Protein AF-A0A349DPB9-F1 (afdb_monomer)

Sequence (251 aa):
MGLLQPPVNEVYDLLSLHDAQELNKLKAKYKGKGKGEYQDYEHIFSAGIIAGEGEDDELLVRANLSLLGLKYILLRSKRLLPKLQKRIKGFNNIQLISQIIIAISGATLLTTFRKPFEPLTKIVVGALALTGSLLSIYVQKRLGNVALGEKSLAKLLNDLIDQQAKAEMYFDEMGILSKKIQLESATNDISQKAKDGFLTLLNRQVSSIIDSLEDNLENDKIDDPSKEKISEIIKSSNQVSREFKKLINTI

pLDDT: mean 74.71, std 12.2, range [30.12, 91.25]

Mean predicted aligned error: 14.95 Å

Foldseek 3Di:
DDDPDDFLQVLLVVCVVPPVPVVVVLQVVFQQVDDDPDSGLVVSSDGDDDDDPDDLVNVLSSLVSLLVSLVVLLVVLVVVLVVLVVVLVVLVVLLVVLVVQLVVLVVVLVVCVVDPDDPVSNVVSVVSNVVSVVSNVVSCVQQVVPPDDPDHSVNVSVVSVVVSVVSVVVSVVSVVVSVVSVVVVVVVVVVVVVVVVVLVVVVVVLVVVVVVLVVVLVVPPDDPVRNVVSVVVNVVSVVVNVVVVVVVVVD

Structure (mmCIF, N/CA/C/O backbone):
data_AF-A0A349DPB9-F1
#
_entry.id   AF-A0A349DPB9-F1
#
loop_
_atom_site.group_PDB
_atom_site.id
_atom_site.type_symbol
_atom_site.label_atom_id
_atom_site.label_alt_id
_atom_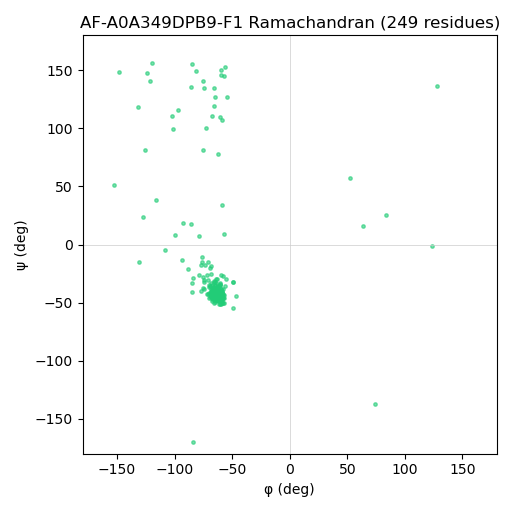site.label_comp_id
_atom_site.label_asym_id
_atom_site.label_entity_id
_atom_site.label_seq_id
_atom_site.pdbx_PDB_ins_code
_atom_site.Cartn_x
_atom_site.Cartn_y
_atom_site.Cartn_z
_atom_site.occupancy
_atom_site.B_iso_or_equiv
_atom_site.auth_seq_id
_atom_site.auth_comp_id
_atom_site.auth_asym_id
_atom_site.auth_atom_id
_atom_site.pdbx_PDB_model_num
ATOM 1 N N . MET A 1 1 ? 7.908 -22.837 -14.685 1.00 31.33 1 MET A N 1
ATOM 2 C CA . MET A 1 1 ? 7.429 -22.268 -13.407 1.00 31.33 1 MET A CA 1
ATOM 3 C C . MET A 1 1 ? 6.638 -21.023 -13.747 1.00 31.33 1 MET A C 1
ATOM 5 O O . MET A 1 1 ? 7.226 -20.093 -14.277 1.00 31.33 1 MET A O 1
ATOM 9 N N . GLY A 1 2 ? 5.317 -21.048 -13.566 1.00 30.12 2 GLY A N 1
ATOM 10 C CA . GLY A 1 2 ? 4.480 -19.883 -13.847 1.00 30.12 2 GLY A CA 1
ATOM 11 C C . GLY A 1 2 ? 4.795 -18.787 -12.840 1.00 30.12 2 GLY A C 1
ATOM 12 O O . GLY A 1 2 ? 4.513 -18.950 -11.656 1.00 30.12 2 GLY A O 1
ATOM 13 N N . LEU A 1 3 ? 5.425 -17.707 -13.300 1.00 31.94 3 LEU A N 1
ATOM 14 C CA . LEU A 1 3 ? 5.516 -16.474 -12.530 1.00 31.94 3 LEU A CA 1
ATOM 15 C C . LEU A 1 3 ? 4.075 -16.005 -12.307 1.00 31.94 3 LEU A C 1
ATOM 17 O O . LEU A 1 3 ? 3.394 -15.648 -13.263 1.00 31.94 3 LEU A O 1
ATOM 21 N N . LEU A 1 4 ? 3.584 -16.087 -11.068 1.00 34.84 4 LEU A N 1
ATOM 22 C CA . LEU A 1 4 ? 2.322 -15.464 -10.676 1.00 34.84 4 LEU A CA 1
ATOM 23 C C . LEU A 1 4 ? 2.455 -13.959 -10.944 1.00 34.84 4 LEU A C 1
ATOM 25 O O . LEU A 1 4 ? 3.211 -13.272 -10.261 1.00 34.84 4 LEU A O 1
ATOM 29 N N . GLN A 1 5 ? 1.780 -13.476 -11.986 1.00 50.78 5 GLN A N 1
ATOM 30 C CA . GLN A 1 5 ? 1.889 -12.093 -12.443 1.00 50.78 5 GLN A CA 1
ATOM 31 C C . GLN A 1 5 ? 0.923 -11.188 -11.658 1.00 50.78 5 GLN A C 1
ATOM 33 O O . GLN A 1 5 ? -0.238 -11.564 -11.472 1.00 50.78 5 GLN A O 1
ATOM 38 N N . PRO A 1 6 ? 1.363 -10.004 -11.196 1.00 45.12 6 PRO A N 1
ATOM 39 C CA . PRO A 1 6 ? 0.521 -9.111 -10.413 1.00 45.12 6 PRO A CA 1
ATOM 40 C C . PRO A 1 6 ? -0.528 -8.405 -11.299 1.00 45.12 6 PRO A C 1
ATOM 42 O O . PRO A 1 6 ? -0.195 -7.892 -12.371 1.00 45.12 6 PRO A O 1
ATOM 45 N N . PRO A 1 7 ? -1.797 -8.340 -10.870 1.00 53.91 7 PRO A N 1
ATOM 46 C CA . PRO A 1 7 ? -2.890 -7.738 -11.633 1.00 53.91 7 PRO A CA 1
ATOM 47 C C . PRO A 1 7 ? -2.788 -6.202 -11.665 1.00 53.91 7 PRO A C 1
ATOM 49 O O . PRO A 1 7 ? -3.199 -5.500 -10.743 1.00 53.91 7 PRO A O 1
ATOM 52 N N . VAL A 1 8 ? -2.285 -5.655 -12.776 1.00 63.69 8 VAL A N 1
ATOM 53 C CA . VAL A 1 8 ? -2.217 -4.198 -13.042 1.00 63.69 8 VAL A CA 1
ATOM 54 C C . VAL A 1 8 ? -3.606 -3.534 -12.990 1.00 63.69 8 VAL A C 1
ATOM 56 O O . VAL A 1 8 ? -3.732 -2.363 -12.628 1.00 63.69 8 VAL A O 1
ATOM 59 N N . ASN A 1 9 ? -4.658 -4.305 -13.271 1.00 67.31 9 ASN A N 1
ATOM 60 C CA . ASN A 1 9 ? -6.057 -3.871 -13.245 1.00 67.31 9 ASN A CA 1
ATOM 61 C C . ASN A 1 9 ? -6.474 -3.349 -11.863 1.00 67.31 9 ASN A C 1
ATOM 63 O O . ASN A 1 9 ? -7.125 -2.317 -11.757 1.00 67.31 9 ASN A O 1
ATOM 67 N N . GLU A 1 10 ? -6.045 -4.021 -10.796 1.00 67.12 10 GLU A N 1
ATOM 68 C CA . GLU A 1 10 ? -6.420 -3.658 -9.427 1.00 67.12 10 GLU A CA 1
ATOM 69 C C . GLU A 1 10 ? -5.781 -2.331 -9.014 1.00 67.12 10 GLU A C 1
ATOM 71 O O . GLU A 1 10 ? -6.398 -1.515 -8.328 1.00 67.12 10 GLU A O 1
ATOM 76 N N . VAL A 1 11 ? -4.555 -2.085 -9.484 1.00 75.38 11 VAL A N 1
ATOM 77 C CA . VAL A 1 11 ? -3.850 -0.819 -9.277 1.00 75.38 11 VAL A CA 1
ATOM 78 C C . VAL A 1 11 ? -4.532 0.307 -10.048 1.00 75.38 11 VAL A C 1
ATOM 80 O O . VAL A 1 11 ? -4.741 1.388 -9.494 1.00 75.38 11 VAL A O 1
ATOM 83 N N . TYR A 1 12 ? -4.908 0.058 -11.303 1.00 77.75 12 TYR A N 1
ATOM 84 C CA . TYR A 1 12 ? -5.650 1.016 -12.114 1.00 77.75 12 TYR A CA 1
ATOM 85 C C . TYR A 1 12 ? -6.989 1.385 -11.469 1.00 77.75 12 TYR A C 1
ATOM 87 O O . TYR A 1 12 ? -7.263 2.570 -11.277 1.00 77.75 12 TYR A O 1
ATOM 95 N N . ASP A 1 13 ? -7.791 0.393 -11.082 1.00 78.31 13 ASP A N 1
ATOM 96 C CA . ASP A 1 13 ? -9.105 0.607 -10.477 1.00 78.31 13 ASP A CA 1
ATOM 97 C C . ASP A 1 13 ? -8.977 1.393 -9.170 1.00 78.31 13 ASP A C 1
ATOM 99 O O . ASP A 1 13 ? -9.665 2.398 -8.969 1.00 78.31 13 ASP A O 1
ATOM 103 N N . LEU A 1 14 ? -8.023 1.014 -8.318 1.00 80.81 14 LEU A N 1
ATOM 104 C CA . LEU A 1 14 ? -7.731 1.704 -7.066 1.00 80.81 14 LEU A CA 1
ATOM 105 C C . LEU A 1 14 ? -7.335 3.171 -7.287 1.00 80.81 14 LEU A C 1
ATOM 107 O O . LEU A 1 14 ? -7.833 4.056 -6.586 1.00 80.81 14 LEU A O 1
ATOM 111 N N . LEU A 1 15 ? -6.480 3.450 -8.271 1.00 82.31 15 LEU A N 1
ATOM 112 C CA . LEU A 1 15 ? -6.086 4.815 -8.619 1.00 82.31 15 LEU A CA 1
ATOM 113 C C . LEU A 1 15 ? -7.230 5.591 -9.277 1.00 82.31 15 LEU A C 1
ATOM 115 O O . LEU A 1 15 ? -7.401 6.770 -8.993 1.00 82.31 15 LEU A O 1
ATOM 119 N N . SER A 1 16 ? -8.060 4.956 -10.099 1.00 83.69 16 SER A N 1
ATOM 120 C CA . SER A 1 16 ? -9.207 5.613 -10.733 1.00 83.69 16 SER A CA 1
ATOM 121 C C . SER A 1 16 ? -10.231 6.098 -9.700 1.00 83.69 16 SER A C 1
ATOM 123 O O . SER A 1 16 ? -10.763 7.202 -9.817 1.00 83.69 16 SER A O 1
ATOM 125 N N . LEU A 1 17 ? -10.441 5.317 -8.637 1.00 84.25 17 LEU A N 1
ATOM 126 C CA . LEU A 1 17 ? -11.390 5.622 -7.568 1.00 84.25 17 LEU A CA 1
ATOM 127 C C . LEU A 1 17 ? -10.85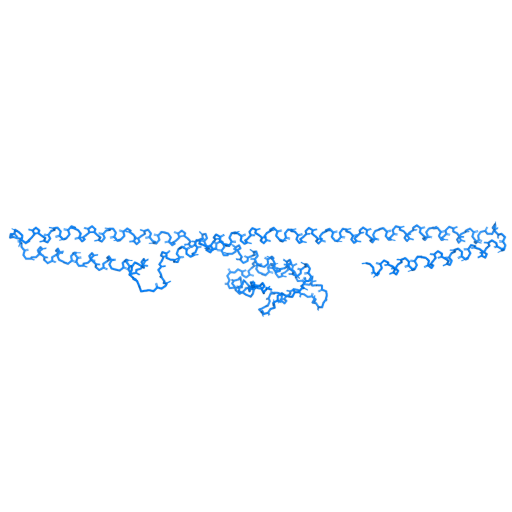9 6.646 -6.566 1.00 84.25 17 LEU A C 1
ATOM 129 O O . LEU A 1 17 ? -11.644 7.315 -5.887 1.00 84.25 17 LEU A O 1
ATOM 133 N N . HIS A 1 18 ? -9.539 6.742 -6.408 1.00 82.12 18 HIS A N 1
ATOM 134 C CA . HIS A 1 18 ? -8.959 7.456 -5.275 1.00 82.12 18 HIS A CA 1
ATOM 135 C C . HIS A 1 18 ? -7.865 8.474 -5.601 1.00 82.12 18 HIS A C 1
ATOM 137 O O . HIS A 1 18 ? -7.560 9.300 -4.737 1.00 82.12 18 HIS A O 1
ATOM 143 N N . ASP A 1 19 ? -7.292 8.436 -6.802 1.00 85.38 19 ASP A N 1
ATOM 144 C CA . ASP A 1 19 ? -6.243 9.347 -7.268 1.00 85.38 19 ASP A CA 1
ATOM 145 C C . ASP A 1 19 ? -6.262 9.523 -8.803 1.00 85.38 19 ASP A C 1
ATOM 147 O O . ASP A 1 19 ? -5.261 9.376 -9.512 1.00 85.38 19 ASP A O 1
ATOM 151 N N . ALA A 1 20 ? -7.446 9.840 -9.340 1.00 85.88 20 ALA A N 1
ATOM 152 C CA . ALA A 1 20 ? -7.653 9.993 -10.781 1.00 85.88 20 ALA A CA 1
ATOM 153 C C . ALA A 1 20 ? -6.767 11.089 -11.404 1.00 85.88 20 ALA A C 1
ATOM 155 O O . ALA A 1 20 ? -6.439 11.025 -12.587 1.00 85.88 20 ALA A O 1
ATOM 156 N N . GLN A 1 21 ? -6.361 12.096 -10.622 1.00 86.06 21 GLN A N 1
ATOM 157 C CA . GLN A 1 21 ? -5.487 13.168 -11.100 1.00 86.06 21 GLN A CA 1
ATOM 158 C C . GLN A 1 21 ? -4.091 12.653 -11.454 1.00 86.06 21 GLN A C 1
ATOM 160 O O . GLN A 1 21 ? -3.605 12.939 -12.548 1.00 86.06 21 GLN A O 1
ATOM 165 N N . GLU A 1 22 ? -3.447 11.896 -10.564 1.00 82.31 22 GLU A N 1
ATOM 166 C CA . GLU A 1 22 ? -2.128 11.320 -10.842 1.00 82.31 22 GLU A CA 1
ATOM 167 C C . GLU A 1 22 ? -2.193 10.274 -11.960 1.00 82.31 22 GLU A C 1
ATOM 169 O O . GLU A 1 22 ? -1.331 10.253 -12.841 1.00 82.31 22 GLU A O 1
ATOM 174 N N . LEU A 1 23 ? -3.265 9.478 -12.002 1.00 84.88 23 LEU A N 1
ATOM 175 C CA . LEU A 1 23 ? -3.509 8.540 -13.097 1.00 84.88 23 LEU A CA 1
ATOM 176 C C . LEU A 1 23 ? -3.622 9.259 -14.452 1.00 84.88 23 LEU A C 1
ATOM 178 O O . LEU A 1 23 ? -3.012 8.836 -15.432 1.00 84.88 23 LEU A O 1
ATOM 182 N N . ASN A 1 24 ? -4.342 10.381 -14.514 1.00 85.56 24 ASN A N 1
ATOM 183 C CA . ASN A 1 24 ? -4.482 11.175 -15.736 1.00 85.56 24 ASN A CA 1
ATOM 184 C C . ASN A 1 24 ? -3.165 11.839 -16.163 1.00 85.56 24 ASN A C 1
ATOM 186 O O . ASN A 1 24 ? -2.891 11.917 -17.360 1.00 85.56 24 ASN A O 1
ATOM 190 N N . LYS A 1 25 ? -2.320 12.273 -15.218 1.00 86.88 25 LYS A N 1
ATOM 191 C CA . LYS A 1 25 ? -0.960 12.753 -15.532 1.00 86.88 25 LYS A CA 1
ATOM 192 C C . LYS A 1 25 ? -0.118 11.646 -16.157 1.00 86.88 25 LYS A C 1
ATOM 194 O O . LYS A 1 25 ? 0.597 11.894 -17.126 1.00 86.88 25 LYS A O 1
ATOM 199 N N . LEU A 1 26 ? -0.215 10.429 -15.620 1.00 83.38 26 LEU A N 1
ATOM 200 C CA . LEU A 1 26 ? 0.499 9.277 -16.152 1.00 83.38 26 LEU A CA 1
ATOM 201 C C . LEU A 1 26 ? 0.002 8.911 -17.560 1.00 83.38 26 LEU A C 1
ATOM 203 O O . LEU A 1 26 ? 0.826 8.737 -18.452 1.00 83.38 26 LEU A O 1
ATOM 207 N N . LYS A 1 27 ? -1.318 8.909 -17.794 1.00 83.69 27 LYS A N 1
ATOM 208 C CA . LYS A 1 27 ? -1.909 8.740 -19.135 1.00 83.69 27 LYS A CA 1
ATOM 209 C C . LYS A 1 27 ? -1.396 9.795 -20.116 1.00 83.69 27 LYS A C 1
ATOM 211 O O . LYS A 1 27 ? -0.878 9.460 -21.174 1.00 83.69 27 LYS A O 1
ATOM 216 N N . ALA A 1 28 ? -1.450 11.072 -19.736 1.00 85.12 28 ALA A N 1
ATOM 217 C CA . ALA A 1 28 ? -0.973 12.170 -20.576 1.00 85.12 28 ALA A CA 1
ATOM 218 C C . ALA A 1 28 ? 0.526 12.060 -20.912 1.00 85.12 28 ALA A C 1
ATOM 220 O O . ALA A 1 28 ? 0.936 12.434 -22.008 1.00 85.12 28 ALA A O 1
ATOM 221 N N . LYS A 1 29 ? 1.347 11.520 -20.000 1.00 82.75 29 LYS A N 1
ATOM 222 C CA . LYS A 1 29 ? 2.787 11.309 -20.219 1.00 82.75 29 LYS A CA 1
ATOM 223 C C . LYS A 1 29 ? 3.081 10.294 -21.330 1.00 82.75 29 LYS A C 1
ATOM 225 O O . LYS A 1 29 ? 4.117 10.435 -21.991 1.00 82.75 29 LYS A O 1
ATOM 230 N N . TYR A 1 30 ? 2.222 9.290 -21.497 1.00 79.81 30 TYR A N 1
ATOM 231 C CA . TYR A 1 30 ? 2.417 8.164 -22.420 1.00 79.81 30 TYR A CA 1
ATOM 232 C C . TYR A 1 30 ? 1.511 8.190 -23.654 1.00 79.81 30 TYR A C 1
ATOM 234 O O . TYR A 1 30 ? 1.717 7.387 -24.560 1.00 79.81 30 TYR A O 1
ATOM 242 N N . LYS A 1 31 ? 0.591 9.157 -23.726 1.00 79.88 31 LYS A N 1
ATOM 243 C CA . LYS A 1 31 ? -0.290 9.369 -24.873 1.00 79.88 31 LYS A CA 1
ATOM 244 C C . LYS A 1 31 ? 0.503 9.517 -26.174 1.00 79.88 31 LYS A C 1
ATOM 246 O O . LYS A 1 31 ? 1.407 10.352 -26.254 1.00 79.88 31 LYS A O 1
ATOM 251 N N . GLY A 1 32 ? 0.148 8.722 -27.182 1.00 73.75 32 GLY A N 1
ATOM 252 C CA . GLY A 1 32 ? 0.780 8.722 -28.507 1.00 73.75 32 GLY A CA 1
ATOM 253 C C . GLY A 1 32 ? 2.257 8.308 -28.530 1.00 73.75 32 GLY A C 1
ATOM 254 O O . GLY A 1 32 ? 2.946 8.597 -29.504 1.00 73.75 32 GLY A O 1
ATOM 255 N N . LYS A 1 33 ? 2.770 7.682 -27.460 1.00 72.12 33 LYS A N 1
ATOM 256 C CA . LYS A 1 33 ? 4.154 7.171 -27.390 1.00 72.12 33 LYS A CA 1
ATOM 257 C C . LYS A 1 33 ? 4.267 5.668 -27.648 1.00 72.12 33 LYS A C 1
ATOM 259 O O . LYS A 1 33 ? 5.341 5.112 -27.427 1.00 72.12 33 LYS A O 1
ATOM 264 N N . GLY A 1 34 ? 3.178 5.026 -28.066 1.00 67.75 34 GLY A N 1
ATOM 265 C CA . GLY A 1 34 ? 3.180 3.609 -28.412 1.00 67.75 34 GLY A CA 1
ATOM 266 C C . GLY A 1 34 ? 4.157 3.306 -29.552 1.00 67.75 34 GLY A C 1
ATOM 267 O O . GLY A 1 34 ? 4.366 4.139 -30.437 1.00 67.75 34 GLY A O 1
ATOM 268 N N . LYS A 1 35 ? 4.779 2.128 -29.502 1.00 62.88 35 LYS A N 1
ATOM 269 C CA . LYS A 1 35 ? 5.623 1.570 -30.565 1.00 62.88 35 LYS A CA 1
ATOM 270 C C . LYS A 1 35 ? 5.030 0.240 -31.049 1.00 62.88 35 LYS A C 1
ATOM 272 O O . LYS A 1 35 ? 4.265 -0.404 -30.331 1.00 62.88 35 LYS A O 1
ATOM 277 N N . GLY A 1 36 ? 5.356 -0.146 -32.284 1.00 63.78 36 GLY A N 1
ATOM 278 C CA . GLY A 1 36 ? 4.871 -1.389 -32.896 1.00 63.78 36 GLY A CA 1
ATOM 279 C C . GLY A 1 36 ? 3.396 -1.336 -33.318 1.00 63.78 36 GLY A C 1
ATOM 280 O O . GLY A 1 36 ? 2.944 -0.348 -33.896 1.00 63.78 36 GLY A O 1
ATOM 281 N N . GLU A 1 37 ? 2.644 -2.410 -33.053 1.00 51.62 37 GLU A N 1
ATOM 282 C CA . GLU A 1 37 ? 1.214 -2.528 -33.403 1.00 51.62 37 GLU A CA 1
ATOM 283 C C . GLU A 1 37 ? 0.305 -1.583 -32.596 1.00 51.62 37 GLU A C 1
ATOM 285 O O . GLU A 1 37 ? -0.816 -1.284 -33.016 1.00 51.62 37 GLU A O 1
ATOM 290 N N . TYR A 1 38 ? 0.784 -1.065 -31.462 1.00 56.12 38 TYR A N 1
ATOM 291 C CA . TYR A 1 38 ? 0.016 -0.181 -30.591 1.00 56.12 38 TYR A CA 1
ATOM 292 C C . TYR A 1 38 ? 0.442 1.276 -30.787 1.00 56.12 38 TYR A C 1
ATOM 294 O O . TYR A 1 38 ? 1.522 1.688 -30.375 1.00 56.12 38 TYR A O 1
ATOM 302 N N . GLN A 1 39 ? -0.446 2.090 -31.368 1.00 58.94 39 GLN A N 1
ATOM 303 C CA . GLN A 1 39 ? -0.231 3.539 -31.524 1.00 58.94 39 GLN A CA 1
ATOM 304 C C . GLN A 1 39 ? -0.306 4.309 -30.187 1.00 58.94 39 GLN A C 1
ATOM 306 O O . GLN A 1 39 ? 0.143 5.453 -30.099 1.00 58.94 39 GLN A O 1
ATOM 311 N N . ASP A 1 40 ? -0.835 3.685 -29.128 1.00 68.69 40 ASP A N 1
ATOM 312 C CA . ASP A 1 40 ? -0.869 4.233 -27.770 1.00 68.69 40 ASP A CA 1
ATOM 313 C C . ASP A 1 40 ? -0.790 3.118 -26.707 1.00 68.69 40 ASP A C 1
ATOM 315 O O . ASP A 1 40 ? -1.309 2.010 -26.879 1.00 68.69 40 ASP A O 1
ATOM 319 N N . TYR A 1 41 ? -0.181 3.442 -25.567 1.00 72.50 41 TYR A N 1
ATOM 320 C CA . TYR A 1 41 ? -0.167 2.623 -24.357 1.00 72.50 41 TYR A CA 1
ATOM 321 C C . TYR A 1 41 ? -1.472 2.726 -23.549 1.00 72.50 41 TYR A C 1
ATOM 323 O O . TYR A 1 41 ? -1.550 2.179 -22.450 1.00 72.50 41 TYR A O 1
ATOM 331 N N . GLU A 1 42 ? -2.516 3.388 -24.068 1.00 72.12 42 GLU A N 1
ATOM 332 C CA . GLU A 1 42 ? -3.856 3.453 -23.456 1.00 72.12 42 GLU A CA 1
ATOM 333 C C . GLU A 1 42 ? -4.405 2.078 -23.047 1.00 72.12 42 GLU A C 1
ATOM 335 O O . GLU A 1 42 ? -5.075 1.966 -22.021 1.00 72.12 42 GLU A O 1
ATOM 340 N N . HIS A 1 43 ? -4.053 1.025 -23.784 1.00 70.81 43 HIS A N 1
ATOM 341 C CA . HIS A 1 43 ? -4.450 -0.351 -23.496 1.00 70.81 43 HIS A CA 1
ATOM 342 C C . HIS A 1 43 ? -3.904 -0.870 -22.143 1.00 70.81 43 HIS A C 1
ATOM 344 O O . HIS A 1 43 ? -4.579 -1.641 -21.463 1.00 70.81 43 HIS A O 1
ATOM 350 N N . ILE A 1 44 ? -2.746 -0.383 -21.676 1.00 71.56 44 ILE A N 1
ATOM 351 C CA . ILE A 1 44 ? -2.185 -0.692 -20.342 1.00 71.56 44 ILE A CA 1
ATOM 352 C C . ILE A 1 44 ? -3.036 -0.067 -19.228 1.00 71.56 44 ILE A C 1
ATOM 354 O O . ILE A 1 44 ? -3.072 -0.551 -18.098 1.00 71.56 44 ILE A O 1
ATOM 358 N N . PHE A 1 45 ? -3.752 1.009 -19.552 1.00 68.06 45 PHE A N 1
ATOM 359 C CA . PHE A 1 45 ? -4.687 1.686 -18.660 1.00 68.06 45 PHE A CA 1
ATOM 360 C C . PHE A 1 45 ? -6.127 1.174 -18.820 1.00 68.06 45 PHE A C 1
ATOM 362 O O . PHE A 1 45 ? -7.072 1.862 -18.429 1.00 68.06 45 PHE A O 1
ATOM 369 N N . SER A 1 46 ? -6.302 -0.011 -19.405 1.00 61.72 46 SER A N 1
ATOM 370 C CA . SER A 1 46 ? -7.581 -0.704 -19.510 1.00 61.72 46 SER A CA 1
ATOM 371 C C . SER A 1 46 ? -7.484 -2.076 -18.842 1.00 61.72 46 SER A C 1
ATOM 373 O O . SER A 1 46 ? -6.452 -2.743 -18.908 1.00 61.72 46 SER A O 1
ATOM 375 N N . ALA A 1 47 ? -8.541 -2.479 -18.137 1.00 50.81 47 ALA A N 1
ATOM 376 C CA . ALA A 1 47 ? -8.552 -3.746 -17.420 1.00 50.81 47 ALA A CA 1
ATOM 377 C C . ALA A 1 47 ? -8.469 -4.921 -18.408 1.00 50.81 47 ALA A C 1
ATOM 379 O O . ALA A 1 47 ? -9.297 -5.028 -19.310 1.00 50.81 47 ALA A O 1
ATOM 380 N N . GLY A 1 48 ? -7.505 -5.824 -18.204 1.00 43.81 48 GLY A N 1
ATOM 381 C CA . GLY A 1 48 ? -7.505 -7.142 -18.850 1.00 43.81 48 GLY A CA 1
ATOM 382 C C . GLY A 1 48 ? -6.276 -7.519 -19.675 1.00 43.81 48 GLY A C 1
ATOM 383 O O . GLY A 1 48 ? -6.244 -8.644 -20.164 1.00 43.81 48 GLY A O 1
ATOM 384 N N . ILE A 1 49 ? -5.254 -6.667 -19.812 1.00 44.97 49 ILE A N 1
ATOM 385 C CA . ILE A 1 49 ? -4.092 -7.007 -20.653 1.00 44.97 49 ILE A CA 1
ATOM 386 C C . ILE A 1 49 ? -2.903 -7.464 -19.802 1.00 44.97 49 ILE A C 1
ATOM 388 O O . ILE A 1 49 ? -2.143 -6.689 -19.214 1.00 44.97 49 ILE A O 1
ATOM 392 N N . ILE A 1 50 ? -2.777 -8.786 -19.757 1.00 49.16 50 ILE A N 1
ATOM 393 C CA . ILE A 1 50 ? -1.700 -9.571 -19.153 1.00 49.16 50 ILE A CA 1
ATOM 394 C C . ILE A 1 50 ? -0.407 -9.291 -19.936 1.00 49.16 50 ILE A C 1
ATOM 396 O O . ILE A 1 50 ? -0.437 -9.222 -21.161 1.00 49.16 50 ILE A O 1
ATOM 400 N N . ALA A 1 51 ? 0.709 -9.063 -19.243 1.00 48.03 51 ALA A N 1
ATOM 401 C CA . ALA A 1 51 ? 1.988 -8.798 -19.897 1.00 48.03 51 ALA A CA 1
ATOM 402 C C . ALA A 1 51 ? 2.451 -10.044 -20.674 1.00 48.03 51 ALA A C 1
ATOM 404 O O . ALA A 1 51 ? 2.653 -11.107 -20.080 1.00 48.03 51 ALA A O 1
ATOM 405 N N . GLY A 1 52 ? 2.603 -9.900 -21.992 1.00 46.91 52 GLY A N 1
ATOM 406 C CA . GLY A 1 52 ? 3.441 -10.773 -22.815 1.00 46.91 52 GLY A CA 1
ATOM 407 C C . GLY A 1 52 ? 4.901 -10.313 -22.769 1.00 46.91 52 GLY A C 1
ATOM 408 O O . GLY A 1 52 ? 5.248 -9.438 -21.975 1.00 46.91 52 GLY A O 1
ATOM 409 N N . GLU A 1 53 ? 5.750 -10.878 -23.627 1.00 50.78 53 GLU A N 1
ATOM 410 C CA . GLU A 1 53 ? 7.059 -10.301 -23.972 1.00 50.78 53 GLU A CA 1
ATOM 411 C C . GLU A 1 53 ? 6.836 -8.932 -24.646 1.00 50.78 53 GLU A C 1
ATOM 413 O O . GLU A 1 53 ? 6.812 -8.817 -25.866 1.00 50.78 53 GLU A O 1
ATOM 418 N N . GLY A 1 54 ? 6.539 -7.909 -23.845 1.00 56.47 54 GLY A N 1
ATOM 419 C CA . GLY A 1 54 ? 6.355 -6.538 -24.305 1.00 56.47 54 GLY A CA 1
ATOM 420 C C . GLY A 1 54 ? 7.703 -5.850 -24.486 1.00 56.47 54 GLY A C 1
ATOM 421 O O . GLY A 1 54 ? 8.656 -6.146 -23.763 1.00 56.47 54 GLY A O 1
ATOM 422 N N . GLU A 1 55 ? 7.778 -4.916 -25.432 1.00 64.31 55 GLU A N 1
ATOM 423 C CA . GLU A 1 55 ? 8.946 -4.049 -25.611 1.00 64.31 55 GLU A CA 1
ATOM 424 C C . GLU A 1 55 ? 9.275 -3.289 -24.305 1.00 64.31 55 GLU A C 1
ATOM 426 O O . GLU A 1 55 ? 8.385 -2.999 -23.498 1.00 64.31 55 GLU A O 1
ATOM 431 N N . ASP A 1 56 ? 10.548 -2.924 -24.102 1.00 66.88 56 ASP A N 1
ATOM 432 C CA . ASP A 1 56 ? 11.054 -2.256 -22.884 1.00 66.88 56 ASP A CA 1
ATOM 433 C C . ASP A 1 56 ? 10.211 -1.039 -22.445 1.00 66.88 56 ASP A C 1
ATOM 435 O O . ASP A 1 56 ? 10.052 -0.760 -21.250 1.00 66.88 56 ASP A O 1
ATOM 439 N N . ASP A 1 57 ? 9.620 -0.326 -23.406 1.00 71.69 57 ASP A N 1
ATOM 440 C CA . ASP A 1 57 ? 8.764 0.834 -23.160 1.00 71.69 57 ASP A CA 1
ATOM 441 C C . ASP A 1 57 ? 7.412 0.459 -22.514 1.00 71.69 57 ASP A C 1
ATOM 443 O O . ASP A 1 57 ? 6.917 1.190 -21.651 1.00 71.69 57 ASP A O 1
ATOM 447 N N . GLU A 1 58 ? 6.828 -0.694 -22.854 1.00 73.88 58 GLU A N 1
ATOM 448 C CA . GLU A 1 58 ? 5.583 -1.193 -22.254 1.00 73.88 58 GLU A CA 1
ATOM 449 C C . GLU A 1 58 ? 5.802 -1.572 -20.781 1.00 73.88 58 GLU A C 1
ATOM 451 O O . GLU A 1 58 ? 5.030 -1.191 -19.888 1.00 73.88 58 GLU A O 1
ATOM 456 N N . LEU A 1 59 ? 6.912 -2.267 -20.510 1.00 73.38 59 LEU A N 1
ATOM 457 C CA . LEU A 1 59 ? 7.346 -2.622 -19.160 1.00 73.38 59 LEU A CA 1
ATOM 458 C C . LEU A 1 59 ? 7.567 -1.372 -18.307 1.00 73.38 59 LEU A C 1
ATOM 460 O O . LEU A 1 59 ? 7.152 -1.326 -17.145 1.00 73.38 59 LEU A O 1
ATOM 464 N N . LEU A 1 60 ? 8.148 -0.324 -18.892 1.00 75.19 60 LEU A N 1
ATOM 465 C CA . LEU A 1 60 ? 8.345 0.950 -18.216 1.00 75.19 60 LEU A CA 1
ATOM 466 C C . LEU A 1 60 ? 7.012 1.606 -17.823 1.00 75.19 60 LEU A C 1
ATOM 468 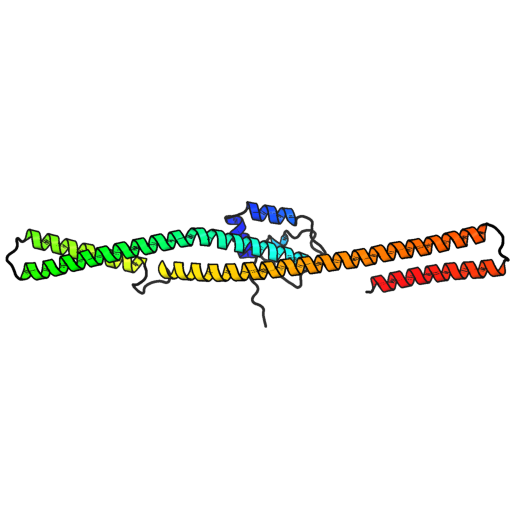O O . LEU A 1 60 ? 6.895 2.141 -16.716 1.00 75.19 60 LEU A O 1
ATOM 472 N N . VAL A 1 61 ? 5.993 1.579 -18.685 1.00 78.88 61 VAL A N 1
ATOM 473 C CA . VAL A 1 61 ? 4.665 2.139 -18.370 1.00 78.88 61 VAL A CA 1
ATOM 474 C C . VAL A 1 61 ? 4.016 1.370 -17.217 1.00 78.88 61 VAL A C 1
ATOM 476 O O . VAL A 1 61 ? 3.571 1.985 -16.243 1.00 78.88 61 VAL A O 1
ATOM 479 N N . ARG A 1 62 ? 4.022 0.032 -17.279 1.00 77.44 62 ARG A N 1
ATOM 480 C CA . ARG A 1 62 ? 3.474 -0.848 -16.230 1.00 77.44 62 ARG A CA 1
ATOM 481 C C . ARG A 1 62 ? 4.189 -0.658 -14.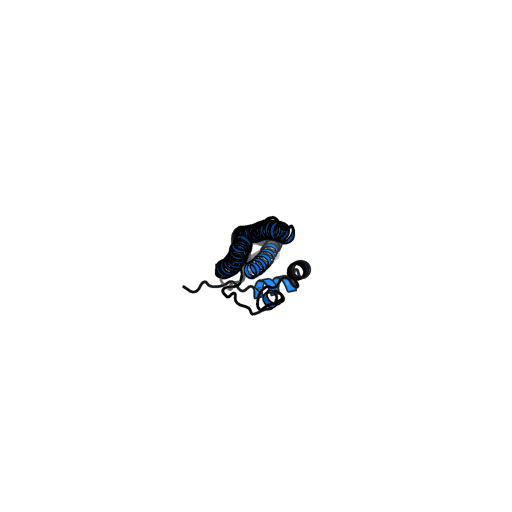889 1.00 77.44 62 ARG A C 1
ATOM 483 O O . ARG A 1 62 ? 3.529 -0.582 -13.847 1.00 77.44 62 ARG A O 1
ATOM 490 N N . ALA A 1 63 ? 5.515 -0.515 -14.904 1.00 77.81 63 ALA A N 1
ATOM 491 C CA . ALA A 1 63 ? 6.309 -0.236 -13.709 1.00 77.81 63 ALA A CA 1
ATOM 492 C C . ALA A 1 63 ? 5.936 1.119 -13.088 1.00 77.81 63 ALA A C 1
ATOM 494 O O . ALA A 1 63 ? 5.709 1.210 -11.882 1.00 77.81 63 ALA A O 1
ATOM 495 N N . ASN A 1 64 ? 5.788 2.169 -13.903 1.00 81.31 64 ASN A N 1
ATOM 496 C CA . ASN A 1 64 ? 5.382 3.488 -13.413 1.00 81.31 64 ASN A CA 1
ATOM 497 C C . ASN A 1 64 ? 3.955 3.498 -12.842 1.00 81.31 64 ASN A C 1
ATOM 499 O O . ASN A 1 64 ? 3.714 4.146 -11.822 1.00 81.31 64 ASN A O 1
ATOM 503 N N . LEU A 1 65 ? 3.018 2.770 -13.456 1.00 82.75 65 LEU A N 1
ATOM 504 C CA . LEU A 1 65 ? 1.656 2.618 -12.936 1.00 82.75 65 LEU A CA 1
ATOM 505 C C . LEU A 1 65 ? 1.652 1.885 -11.586 1.00 82.75 65 LEU A C 1
ATOM 507 O O . LEU A 1 65 ? 1.021 2.342 -10.633 1.00 82.75 65 LEU A O 1
ATOM 511 N N . SER A 1 66 ? 2.421 0.801 -11.481 1.00 81.75 66 SER A N 1
ATOM 512 C CA . SER A 1 66 ? 2.575 0.025 -10.244 1.00 81.75 66 SER A CA 1
ATOM 513 C C . SER A 1 66 ? 3.206 0.856 -9.122 1.00 81.75 66 SER A C 1
ATOM 515 O O . SER A 1 66 ? 2.707 0.857 -7.997 1.00 81.75 66 SER A O 1
ATOM 517 N N . LEU A 1 67 ? 4.246 1.639 -9.432 1.00 82.94 67 LEU A N 1
ATOM 518 C CA . LEU A 1 67 ? 4.867 2.580 -8.494 1.00 82.94 67 LEU A CA 1
ATOM 519 C C . LEU A 1 67 ? 3.872 3.620 -7.979 1.00 82.94 67 LEU A C 1
ATOM 521 O O . LEU A 1 67 ? 3.874 3.941 -6.789 1.00 82.94 67 LEU A O 1
ATOM 525 N N . LEU A 1 68 ? 3.010 4.141 -8.854 1.00 84.06 68 LEU A N 1
ATOM 526 C CA . LEU A 1 68 ? 1.985 5.103 -8.464 1.00 84.06 68 LEU A CA 1
ATOM 527 C C . LEU A 1 68 ? 0.962 4.471 -7.505 1.00 84.06 68 LEU A C 1
ATOM 529 O O . LEU A 1 68 ? 0.637 5.064 -6.474 1.00 84.06 68 LEU A O 1
ATOM 533 N N . GLY A 1 69 ? 0.527 3.242 -7.795 1.00 80.56 69 GLY A N 1
ATOM 534 C CA . GLY A 1 69 ? -0.351 2.454 -6.928 1.00 80.56 69 GLY A CA 1
ATOM 535 C C . GLY A 1 69 ? 0.244 2.198 -5.548 1.00 80.56 69 GLY A C 1
ATOM 536 O O . GLY A 1 69 ? -0.379 2.494 -4.527 1.00 80.56 69 GLY A O 1
ATOM 537 N N . LEU A 1 70 ? 1.486 1.711 -5.508 1.00 82.62 70 LEU A N 1
ATOM 538 C CA . LEU A 1 70 ? 2.218 1.460 -4.267 1.00 82.62 70 LEU A CA 1
ATOM 539 C C . LEU A 1 70 ? 2.382 2.745 -3.450 1.00 82.62 70 LEU A C 1
ATOM 541 O O . LEU A 1 70 ? 2.079 2.764 -2.257 1.00 82.62 70 LEU A O 1
ATOM 545 N N . LYS A 1 71 ? 2.755 3.858 -4.091 1.00 84.62 71 LYS A N 1
ATOM 546 C CA . LYS A 1 71 ? 2.854 5.167 -3.433 1.00 84.62 71 LYS A CA 1
ATOM 547 C C . LYS A 1 71 ? 1.529 5.587 -2.795 1.00 84.62 71 LYS A C 1
ATOM 549 O O . LYS A 1 71 ? 1.529 6.081 -1.664 1.00 84.62 71 LYS A O 1
ATOM 554 N N . TYR A 1 72 ? 0.410 5.387 -3.490 1.00 84.81 72 TYR A N 1
ATOM 555 C CA . TYR A 1 72 ? -0.913 5.674 -2.943 1.00 84.81 72 TYR A CA 1
ATOM 556 C C . TYR A 1 72 ? -1.207 4.810 -1.708 1.00 84.81 72 TYR A C 1
ATOM 558 O O . TYR A 1 72 ? -1.604 5.342 -0.664 1.00 84.81 72 TYR A O 1
ATOM 566 N N . ILE A 1 73 ? -0.975 3.495 -1.792 1.00 81.81 73 ILE A N 1
ATOM 567 C CA . ILE A 1 73 ? -1.193 2.554 -0.682 1.00 81.81 73 ILE A CA 1
ATOM 568 C C . ILE A 1 73 ? -0.364 2.970 0.538 1.00 81.81 73 ILE A C 1
ATOM 570 O O . ILE A 1 73 ? -0.913 3.071 1.636 1.00 81.81 73 ILE A O 1
ATOM 574 N N . LEU A 1 74 ? 0.913 3.312 0.347 1.00 85.44 74 LEU A N 1
ATOM 575 C CA . LEU A 1 74 ? 1.807 3.782 1.410 1.00 85.44 74 LEU A CA 1
ATOM 576 C C . LEU A 1 74 ? 1.343 5.099 2.039 1.00 85.44 74 LEU A C 1
ATOM 578 O O . LEU A 1 74 ? 1.391 5.282 3.257 1.00 85.44 74 LEU A O 1
ATOM 582 N N . LEU A 1 75 ? 0.861 6.043 1.232 1.00 85.94 75 LEU A N 1
ATOM 583 C CA . LEU A 1 75 ? 0.306 7.291 1.752 1.00 85.94 75 LEU A CA 1
ATOM 584 C C . LEU A 1 75 ? -0.953 7.023 2.588 1.00 85.94 75 LEU A C 1
ATOM 586 O O . LEU A 1 75 ? -1.174 7.645 3.635 1.00 85.94 75 LEU A O 1
ATOM 590 N N . ARG A 1 76 ? -1.800 6.100 2.125 1.00 83.06 76 ARG A N 1
ATOM 591 C CA . ARG A 1 76 ? -3.047 5.748 2.797 1.00 83.06 76 ARG A CA 1
ATOM 592 C C . ARG A 1 76 ? -2.787 4.984 4.093 1.00 83.06 76 ARG A C 1
ATOM 594 O O . ARG A 1 76 ? -3.412 5.322 5.102 1.00 83.06 76 ARG A O 1
ATOM 601 N N . SER A 1 77 ? -1.849 4.040 4.106 1.00 81.38 77 SER A N 1
ATOM 602 C CA . SER A 1 77 ? -1.462 3.279 5.299 1.00 81.38 77 SER A CA 1
ATOM 603 C C . SER A 1 77 ? -0.893 4.195 6.385 1.00 81.38 77 SER A C 1
ATOM 605 O O . SER A 1 77 ? -1.396 4.175 7.512 1.00 81.38 77 SER A O 1
ATOM 607 N N . LYS A 1 78 ? 0.007 5.126 6.029 1.00 85.12 78 LYS A N 1
ATOM 608 C CA . LYS A 1 78 ? 0.558 6.151 6.941 1.00 85.12 78 LYS A CA 1
ATOM 609 C C . LYS A 1 78 ? -0.517 7.005 7.620 1.00 85.12 78 LYS A C 1
ATOM 611 O O . LYS A 1 78 ? -0.331 7.458 8.746 1.00 85.12 78 LYS A O 1
ATOM 616 N N . ARG A 1 79 ? -1.669 7.214 6.971 1.00 85.12 79 ARG A N 1
ATOM 617 C CA . ARG A 1 79 ? -2.818 7.934 7.556 1.00 85.12 79 ARG A CA 1
ATOM 618 C C . ARG A 1 79 ? -3.725 7.039 8.407 1.00 85.12 79 ARG A C 1
ATOM 620 O O . ARG A 1 79 ? -4.340 7.536 9.353 1.00 85.12 79 ARG A O 1
ATOM 627 N N . LEU A 1 80 ? -3.870 5.761 8.056 1.00 82.31 80 LEU A N 1
ATOM 628 C CA . LEU A 1 80 ? -4.788 4.825 8.714 1.00 82.31 80 LEU A CA 1
ATOM 629 C C . LEU A 1 80 ? -4.185 4.179 9.966 1.00 82.31 80 LEU A C 1
ATOM 631 O O . LEU A 1 80 ? -4.880 4.110 10.983 1.00 82.31 80 LEU A O 1
ATOM 635 N N . LEU A 1 81 ? -2.909 3.787 9.935 1.00 85.50 81 LEU A N 1
ATOM 636 C CA . LEU A 1 81 ? -2.202 3.202 11.080 1.00 85.50 81 LEU A CA 1
ATOM 637 C C . LEU A 1 81 ? -2.351 4.006 12.375 1.00 85.50 81 LEU A C 1
ATOM 639 O O . LEU A 1 81 ? -2.834 3.441 13.359 1.00 85.50 81 LEU A O 1
ATOM 643 N N . PRO A 1 82 ? -2.035 5.316 12.419 1.00 85.56 82 PRO A N 1
ATOM 644 C CA . PRO A 1 82 ? -2.132 6.067 13.666 1.00 85.56 82 PRO A CA 1
ATOM 645 C C . PRO A 1 82 ? -3.576 6.159 14.176 1.00 85.56 82 PRO A C 1
ATOM 647 O O . PRO A 1 82 ? -3.807 6.214 15.384 1.00 85.56 82 PRO A O 1
ATOM 650 N N . LYS A 1 83 ? -4.577 6.149 13.284 1.00 85.56 83 LYS A N 1
ATOM 651 C CA . LYS A 1 83 ? -5.996 6.149 13.675 1.00 85.56 83 LYS A CA 1
ATOM 652 C C . LYS A 1 83 ? -6.401 4.814 14.300 1.00 85.56 83 LYS A C 1
ATOM 654 O O . LYS A 1 83 ? -7.103 4.811 15.312 1.00 85.56 83 LYS A O 1
ATOM 659 N N . LEU A 1 84 ? -5.946 3.701 13.727 1.00 83.50 84 LEU A N 1
ATOM 660 C CA . LEU A 1 84 ? -6.169 2.355 14.258 1.00 83.50 84 LEU A CA 1
ATOM 661 C C . LEU A 1 84 ? -5.476 2.165 15.609 1.00 83.50 84 LEU A C 1
ATOM 663 O O . LEU A 1 84 ? -6.131 1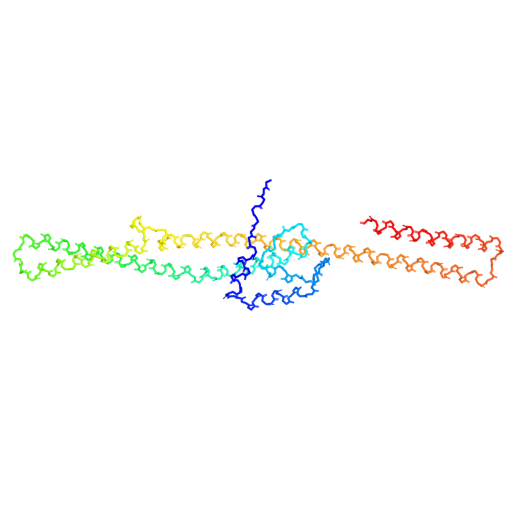.761 16.568 1.00 83.50 84 LEU A O 1
ATOM 667 N N . GLN A 1 85 ? -4.206 2.561 15.727 1.00 86.75 85 GLN A N 1
ATOM 668 C CA . GLN A 1 85 ? -3.452 2.516 16.984 1.00 86.75 85 GLN A CA 1
ATOM 669 C C . GLN A 1 85 ? -4.133 3.329 18.091 1.00 86.75 85 GLN A C 1
ATOM 671 O O . GLN A 1 85 ? -4.317 2.832 19.202 1.00 86.75 85 GLN A O 1
ATOM 676 N N . LYS A 1 86 ? -4.582 4.558 17.791 1.00 87.50 86 LYS A N 1
ATOM 677 C CA . LYS A 1 86 ? -5.330 5.387 18.752 1.00 87.50 86 LYS A CA 1
ATOM 678 C C . LYS A 1 86 ? -6.636 4.723 19.190 1.00 87.50 86 LYS A C 1
ATOM 680 O O . LYS A 1 86 ? -6.946 4.744 20.379 1.00 87.50 86 LYS A O 1
ATOM 685 N N . ARG A 1 87 ? -7.386 4.112 18.265 1.00 85.06 87 ARG A N 1
ATOM 686 C CA . ARG A 1 87 ? -8.620 3.382 18.601 1.00 85.06 87 ARG A CA 1
ATOM 687 C C . ARG A 1 87 ? -8.346 2.172 19.489 1.00 85.06 87 ARG A C 1
ATOM 689 O O . ARG A 1 87 ? -9.034 2.015 20.491 1.00 85.06 87 ARG A O 1
ATOM 696 N N . ILE A 1 88 ? -7.341 1.360 19.165 1.00 86.38 88 ILE A N 1
ATOM 697 C CA . ILE A 1 88 ? -6.952 0.192 19.971 1.00 86.38 88 ILE A CA 1
ATOM 698 C C . ILE A 1 88 ? -6.529 0.629 21.376 1.00 86.38 88 ILE A C 1
ATOM 700 O O . ILE A 1 88 ? -7.017 0.075 22.356 1.00 86.38 88 ILE A O 1
ATOM 704 N N . LYS A 1 89 ? -5.712 1.683 21.494 1.00 87.94 89 LYS A N 1
ATOM 705 C CA . LYS A 1 89 ? -5.335 2.253 22.795 1.00 87.94 89 LYS A CA 1
ATOM 706 C C . LYS A 1 89 ? -6.558 2.723 23.591 1.00 87.94 89 LYS A C 1
ATOM 708 O O . LYS A 1 89 ? -6.640 2.469 24.787 1.00 87.94 89 LYS A O 1
ATOM 713 N N . GLY A 1 90 ? -7.526 3.358 22.927 1.00 88.06 90 GLY A N 1
ATOM 714 C CA . GLY A 1 90 ? -8.797 3.749 23.539 1.00 88.06 90 GLY A CA 1
ATOM 715 C C . GLY A 1 90 ? -9.579 2.553 24.086 1.00 88.06 90 GLY A C 1
ATOM 716 O O . GLY A 1 90 ? -10.005 2.580 25.236 1.00 88.06 90 GLY A O 1
ATOM 717 N N . PHE A 1 91 ? -9.707 1.479 23.304 1.00 87.88 91 PHE A N 1
ATOM 718 C CA . PHE A 1 91 ? -10.344 0.245 23.763 1.00 87.88 91 PHE A CA 1
ATOM 719 C C . PHE A 1 91 ? -9.601 -0.381 24.950 1.00 87.88 91 PHE A C 1
ATOM 721 O O . PHE A 1 91 ? -10.242 -0.697 25.947 1.00 87.88 91 PHE A O 1
ATOM 728 N N . ASN A 1 92 ? -8.270 -0.472 24.910 1.00 86.25 92 ASN A N 1
ATOM 729 C CA . ASN A 1 92 ? -7.474 -0.994 26.029 1.00 86.25 92 ASN A CA 1
ATOM 730 C C . ASN A 1 92 ? -7.685 -0.184 27.319 1.00 86.25 92 ASN A C 1
ATOM 732 O O . ASN A 1 92 ? -7.834 -0.764 28.393 1.00 86.25 92 ASN A O 1
ATOM 736 N N . ASN A 1 93 ? -7.770 1.146 27.220 1.00 89.94 93 ASN A N 1
ATOM 737 C CA . ASN A 1 93 ? -8.071 1.998 28.371 1.00 89.94 93 ASN A CA 1
ATOM 738 C C . ASN A 1 93 ? -9.472 1.718 28.936 1.00 89.94 93 ASN A C 1
ATOM 740 O O . ASN A 1 93 ? -9.632 1.606 30.148 1.00 89.94 93 ASN A O 1
ATOM 744 N N . ILE A 1 94 ? -10.484 1.567 28.073 1.00 89.44 94 ILE A N 1
ATOM 745 C CA . ILE A 1 94 ? -11.849 1.219 28.499 1.00 89.44 94 ILE A CA 1
ATOM 746 C C . ILE A 1 94 ? -11.863 -0.157 29.175 1.00 89.44 94 ILE A C 1
ATOM 748 O O . ILE A 1 94 ? -12.519 -0.323 30.203 1.00 89.44 94 ILE A O 1
ATOM 752 N N . GLN A 1 95 ? -11.123 -1.136 28.647 1.00 89.00 95 GLN A N 1
ATOM 753 C CA . GLN A 1 95 ? -11.001 -2.460 29.258 1.00 89.00 95 GLN A CA 1
ATOM 754 C C . GLN A 1 95 ? -10.392 -2.378 30.657 1.00 89.00 95 GLN A C 1
ATOM 756 O O . GLN A 1 95 ? -10.924 -2.989 31.582 1.00 89.00 95 GLN A O 1
ATOM 761 N N . LEU A 1 96 ? -9.319 -1.603 30.820 1.00 88.88 96 LEU A N 1
ATOM 762 C CA . LEU A 1 96 ? -8.662 -1.400 32.107 1.00 88.88 96 LEU A CA 1
ATOM 763 C C . LEU A 1 96 ? -9.620 -0.751 33.115 1.00 88.88 96 LEU A C 1
ATOM 765 O O . LEU A 1 96 ? -9.774 -1.256 34.223 1.00 88.88 96 LEU A O 1
ATOM 769 N N . ILE A 1 97 ? -10.335 0.308 32.717 1.00 90.62 97 ILE A N 1
ATOM 770 C CA . ILE A 1 97 ? -11.349 0.957 33.567 1.00 90.62 97 ILE A CA 1
ATOM 771 C C . ILE A 1 97 ? -12.448 -0.041 33.952 1.00 90.62 97 ILE A C 1
ATOM 773 O O . ILE A 1 97 ? -12.832 -0.120 35.116 1.00 90.62 97 ILE A O 1
ATOM 777 N N . SER A 1 98 ? -12.915 -0.848 32.998 1.00 89.25 98 SER A N 1
ATOM 778 C CA . SER A 1 98 ? -13.925 -1.884 33.243 1.00 89.25 98 SER A CA 1
ATOM 779 C C . SER A 1 98 ? -13.446 -2.899 34.281 1.00 89.25 98 SER A C 1
ATOM 781 O O . SER A 1 98 ? -14.182 -3.229 35.205 1.00 89.25 98 SER A O 1
ATOM 783 N N . GLN A 1 99 ? -12.200 -3.366 34.167 1.00 89.50 99 GLN A N 1
ATOM 784 C CA . GLN A 1 99 ? -11.595 -4.304 35.114 1.00 89.50 99 GLN A CA 1
ATOM 785 C C . GLN A 1 99 ? -11.441 -3.697 36.512 1.00 89.50 99 GLN A C 1
ATOM 787 O O . GLN A 1 99 ? -11.713 -4.386 37.492 1.00 89.50 99 GLN A O 1
ATOM 792 N N . ILE A 1 100 ? -11.087 -2.412 36.617 1.00 91.25 100 ILE A N 1
ATOM 793 C CA . ILE A 1 100 ? -11.054 -1.694 37.900 1.00 91.25 100 ILE A CA 1
ATOM 794 C C . ILE A 1 100 ? -12.455 -1.632 38.519 1.00 91.25 100 ILE A C 1
ATOM 796 O O . ILE A 1 100 ? -12.612 -1.968 39.691 1.00 91.25 100 ILE A O 1
ATOM 800 N N . ILE A 1 101 ? -13.482 -1.257 37.745 1.00 89.38 101 ILE A N 1
ATOM 801 C CA . ILE A 1 101 ? -14.872 -1.199 38.229 1.00 89.38 101 ILE A CA 1
ATOM 802 C C . ILE A 1 101 ? -15.321 -2.573 38.730 1.00 89.38 101 ILE A C 1
ATOM 804 O O . ILE A 1 101 ? -15.902 -2.667 39.811 1.00 89.38 101 ILE A O 1
ATOM 808 N N . ILE A 1 102 ? -15.023 -3.640 37.983 1.00 89.75 102 ILE A N 1
ATOM 809 C CA . ILE A 1 102 ? -15.338 -5.018 38.379 1.00 89.75 102 ILE A CA 1
ATOM 810 C C . ILE A 1 102 ? -14.597 -5.391 39.667 1.00 89.75 102 ILE A C 1
ATOM 812 O O . ILE A 1 102 ? -15.219 -5.935 40.573 1.00 89.75 102 ILE A O 1
ATOM 816 N N . ALA A 1 103 ? -13.299 -5.092 39.776 1.00 89.81 103 ALA A N 1
ATOM 817 C CA . ALA A 1 103 ? -12.492 -5.433 40.946 1.00 89.81 103 ALA A CA 1
ATOM 818 C C . ALA A 1 103 ? -12.981 -4.714 42.211 1.00 89.81 103 ALA A C 1
ATOM 820 O O . ALA A 1 103 ? -13.179 -5.356 43.243 1.00 89.81 103 ALA A O 1
ATOM 821 N N . ILE A 1 104 ? -13.240 -3.405 42.116 1.00 90.31 104 ILE A N 1
ATOM 822 C CA . ILE A 1 104 ? -13.790 -2.609 43.220 1.00 90.31 104 ILE A CA 1
ATOM 823 C C . ILE A 1 104 ? -15.168 -3.151 43.597 1.00 90.31 104 ILE A C 1
ATOM 825 O O . ILE A 1 104 ? -15.394 -3.483 44.756 1.00 90.31 104 ILE A O 1
ATOM 829 N N . SER A 1 105 ? -16.066 -3.323 42.624 1.00 88.31 105 SER A N 1
ATOM 830 C CA . SER A 1 105 ? -17.434 -3.782 42.895 1.00 88.31 105 SER A CA 1
ATOM 831 C C . SER A 1 105 ? -17.465 -5.206 43.456 1.00 88.31 105 SER A C 1
ATOM 833 O O . SER A 1 105 ? -18.239 -5.489 44.364 1.00 88.31 105 SER A O 1
ATOM 835 N N . GLY A 1 106 ? -16.594 -6.098 42.978 1.00 87.19 106 GLY A N 1
ATOM 836 C CA . GLY A 1 106 ? -16.435 -7.455 43.500 1.00 87.19 106 GLY A CA 1
ATOM 837 C C . GLY A 1 106 ? -15.919 -7.469 44.941 1.00 87.19 106 GLY A C 1
ATOM 838 O O . GLY A 1 106 ? -16.486 -8.155 45.792 1.00 87.19 106 GLY A O 1
ATOM 839 N N . ALA A 1 107 ? -14.906 -6.655 45.255 1.00 88.19 107 ALA A N 1
ATOM 840 C CA . ALA A 1 107 ? -14.414 -6.489 46.623 1.00 88.19 107 ALA A CA 1
ATOM 841 C C . ALA A 1 107 ? -15.489 -5.891 47.552 1.00 88.19 107 ALA A C 1
ATOM 843 O O . ALA A 1 107 ? -15.663 -6.329 48.696 1.00 88.19 107 ALA A O 1
ATOM 844 N N . THR A 1 108 ? -16.268 -4.924 47.062 1.00 87.12 108 THR A N 1
ATOM 845 C CA . THR A 1 108 ? -17.381 -4.329 47.809 1.00 87.12 108 THR A CA 1
ATOM 846 C C . THR A 1 108 ? -18.532 -5.322 48.014 1.00 87.12 108 THR A C 1
ATOM 848 O O . THR A 1 108 ? -19.102 -5.382 49.102 1.00 87.12 108 THR A O 1
ATOM 851 N N . LEU A 1 109 ? -18.849 -6.167 47.029 1.00 83.81 109 LEU A N 1
ATOM 852 C CA . LEU A 1 109 ? -19.824 -7.255 47.179 1.00 83.81 109 LEU A CA 1
ATOM 853 C C . LEU A 1 109 ? -19.401 -8.225 48.289 1.00 83.81 109 LEU A C 1
ATOM 855 O O . LEU A 1 109 ? -20.179 -8.510 49.195 1.00 83.81 109 LEU A O 1
ATOM 859 N N . LEU A 1 1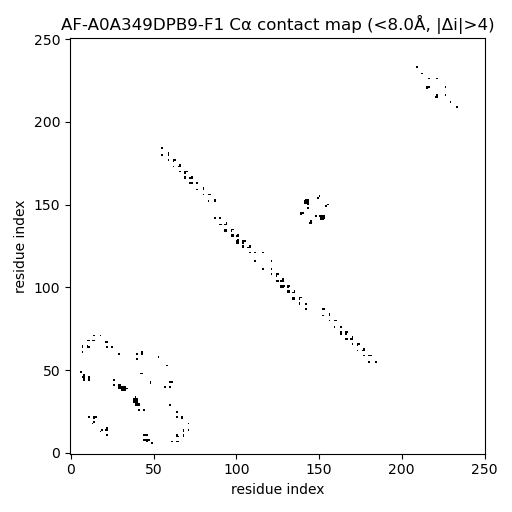10 ? -18.140 -8.661 48.294 1.00 84.19 110 LEU A N 1
ATOM 860 C CA . LEU A 1 110 ? -17.621 -9.561 49.332 1.00 84.19 110 LEU A CA 1
ATOM 861 C C . LEU A 1 110 ? -17.687 -8.944 50.739 1.00 84.19 110 LEU A C 1
ATOM 863 O O . LEU A 1 110 ? -18.034 -9.623 51.706 1.00 84.19 110 LEU A O 1
ATOM 867 N N . THR A 1 111 ? -17.405 -7.646 50.873 1.00 84.00 111 THR A N 1
ATOM 868 C CA . THR A 1 111 ? -17.492 -6.952 52.171 1.00 84.00 111 THR A CA 1
ATOM 869 C C . THR A 1 111 ? -18.935 -6.686 52.613 1.00 84.00 111 THR A C 1
ATOM 871 O O . THR A 1 111 ? -19.221 -6.754 53.811 1.00 84.00 111 THR A O 1
ATOM 874 N N . THR A 1 112 ? -19.860 -6.460 51.675 1.00 81.88 112 THR A N 1
ATOM 875 C CA . THR A 1 112 ? -21.295 -6.267 51.959 1.00 81.88 112 THR A CA 1
ATOM 876 C C . THR A 1 112 ? -22.033 -7.552 52.338 1.00 81.88 112 THR A C 1
ATOM 878 O O . THR A 1 112 ? -23.092 -7.472 52.961 1.00 81.88 112 THR A O 1
ATOM 881 N N . PHE A 1 113 ? -21.476 -8.733 52.048 1.00 74.75 113 PHE A N 1
ATOM 882 C CA . PHE A 1 113 ? -21.961 -10.000 52.615 1.00 74.75 113 PHE A CA 1
ATOM 883 C C . PHE A 1 113 ? -21.557 -10.198 54.081 1.00 74.75 113 PHE A C 1
ATOM 885 O O . PHE A 1 113 ? -22.272 -10.861 54.825 1.00 74.75 113 PHE A O 1
ATOM 892 N N . ARG A 1 114 ? -20.436 -9.609 54.519 1.00 78.50 114 ARG A N 1
ATOM 893 C CA . ARG A 1 114 ? -19.907 -9.783 55.883 1.00 78.50 114 ARG A CA 1
ATOM 894 C C . ARG A 1 114 ? -20.458 -8.772 56.895 1.00 78.50 114 ARG A C 1
ATOM 896 O O . ARG A 1 114 ? -20.382 -9.020 58.094 1.00 78.50 114 ARG A O 1
ATOM 903 N N . LYS A 1 115 ? -20.980 -7.631 56.439 1.00 74.88 115 LYS A N 1
ATOM 904 C CA . LYS A 1 115 ? -21.511 -6.553 57.291 1.00 74.88 115 LYS A CA 1
ATOM 905 C C . LYS A 1 115 ? -22.967 -6.226 56.928 1.00 74.88 115 LYS A C 1
ATOM 907 O O . LYS A 1 115 ? -23.320 -6.305 55.751 1.00 74.88 115 LYS A O 1
ATOM 912 N N . PRO A 1 116 ? -23.807 -5.814 57.893 1.00 74.12 116 PRO A N 1
ATOM 913 C CA . PRO A 1 116 ? -25.186 -5.413 57.631 1.00 74.12 116 PRO A CA 1
ATOM 914 C C . PRO A 1 116 ? -25.219 -4.023 56.976 1.00 74.12 116 PRO A C 1
ATOM 916 O O . PRO A 1 116 ? -25.390 -3.008 57.639 1.00 74.12 116 PRO A O 1
ATOM 919 N N . PHE A 1 117 ? -24.996 -3.973 55.664 1.00 75.88 117 PHE A N 1
ATOM 920 C CA . PHE A 1 117 ? -25.212 -2.771 54.855 1.00 75.88 117 PHE A CA 1
ATOM 921 C C . PHE A 1 117 ? -26.669 -2.655 54.399 1.00 75.88 117 PHE A C 1
ATOM 923 O O . PHE A 1 117 ? -27.357 -3.671 54.250 1.00 75.88 117 PHE A O 1
ATOM 930 N N . GLU A 1 118 ? -27.105 -1.424 54.113 1.00 82.88 118 GLU A N 1
ATOM 931 C CA . GLU A 1 118 ? -28.429 -1.145 53.556 1.00 82.88 118 GLU A CA 1
ATOM 932 C C . GLU A 1 118 ? -28.666 -1.888 52.222 1.00 82.88 118 GLU A C 1
ATOM 934 O O . GLU A 1 118 ? -27.742 -2.039 51.411 1.00 82.88 118 GLU A O 1
ATOM 939 N N . PRO A 1 119 ? -29.907 -2.342 51.949 1.00 82.44 119 PRO A N 1
ATOM 940 C CA . PRO A 1 119 ? -30.248 -3.050 50.712 1.00 82.44 119 PRO A CA 1
ATOM 941 C C . PRO A 1 119 ? -29.912 -2.254 49.446 1.00 82.44 119 PRO A C 1
ATOM 943 O O . PRO A 1 119 ? -29.476 -2.828 48.448 1.00 82.44 119 PRO A O 1
ATOM 946 N N . LEU A 1 120 ? -30.069 -0.927 49.501 1.00 84.50 120 LEU A N 1
ATOM 947 C CA . LEU A 1 120 ? -29.828 -0.027 48.375 1.00 84.50 120 LEU A CA 1
ATOM 948 C C . LEU A 1 120 ? -28.363 -0.080 47.911 1.00 84.50 120 LEU A C 1
ATOM 950 O O . LEU A 1 120 ? -28.086 -0.169 46.716 1.00 84.50 120 LEU A O 1
ATOM 954 N N . THR A 1 121 ? -27.418 -0.124 48.854 1.00 83.38 121 THR A N 1
ATOM 955 C CA . THR A 1 121 ? -25.978 -0.196 48.574 1.00 83.38 121 THR A CA 1
ATOM 956 C C . THR A 1 121 ? -25.613 -1.479 47.829 1.00 83.38 121 THR A C 1
ATOM 958 O O . THR A 1 121 ? -24.810 -1.449 46.898 1.00 83.38 121 THR A O 1
ATOM 961 N N . LYS A 1 122 ? -26.241 -2.609 48.180 1.00 81.56 122 LYS A N 1
ATOM 962 C CA . LYS A 1 122 ? -26.010 -3.902 47.512 1.00 81.56 122 LYS A CA 1
ATOM 963 C C . LYS A 1 122 ? -26.465 -3.876 46.051 1.00 81.56 122 LYS A C 1
ATOM 965 O O . LYS A 1 122 ? -25.752 -4.382 45.185 1.00 81.56 122 LYS A O 1
ATOM 970 N N . ILE A 1 123 ? -27.610 -3.248 45.772 1.00 87.94 123 ILE A N 1
ATOM 971 C CA . ILE A 1 123 ? -28.146 -3.102 44.409 1.00 87.94 123 ILE A CA 1
ATOM 972 C C . ILE A 1 123 ? -27.215 -2.235 43.555 1.00 87.94 123 ILE A C 1
ATOM 974 O O . ILE A 1 123 ? -26.868 -2.627 42.441 1.00 87.94 123 ILE A O 1
ATOM 978 N N . VAL A 1 124 ? -26.760 -1.094 44.082 1.00 87.62 124 VAL A N 1
ATOM 979 C CA . VAL A 1 124 ? -25.864 -0.174 43.358 1.00 87.62 124 VAL A CA 1
ATOM 980 C C . VAL A 1 124 ? -24.538 -0.851 43.006 1.00 87.62 124 VAL A C 1
ATOM 982 O O . VAL A 1 124 ? -24.089 -0.777 41.863 1.00 87.62 124 VAL A O 1
ATOM 985 N N . VAL A 1 125 ? -23.926 -1.560 43.957 1.00 86.56 125 VAL A N 1
ATOM 986 C CA . VAL A 1 125 ? -22.654 -2.264 43.727 1.00 86.56 125 VAL A CA 1
ATOM 987 C C . VAL A 1 125 ? -22.828 -3.407 42.720 1.00 86.56 125 VAL A C 1
ATOM 989 O O . VAL A 1 125 ? -21.989 -3.577 41.835 1.00 86.56 125 VAL A O 1
ATOM 992 N N . GLY A 1 126 ? -23.934 -4.156 42.795 1.00 84.81 126 GLY A N 1
ATOM 993 C CA . GLY A 1 126 ? -24.265 -5.190 41.811 1.00 84.81 126 GLY A CA 1
ATOM 994 C C . GLY A 1 126 ? -24.442 -4.627 40.397 1.00 84.81 126 GLY A C 1
ATOM 995 O O . GLY A 1 126 ? -23.889 -5.173 39.441 1.00 84.81 126 GLY A O 1
ATOM 996 N N . ALA A 1 127 ? -25.140 -3.497 40.260 1.00 88.75 127 ALA A N 1
ATOM 997 C CA . ALA A 1 127 ? -25.318 -2.817 38.980 1.00 88.75 127 ALA A CA 1
ATOM 998 C C . ALA A 1 127 ? -23.982 -2.319 38.396 1.00 88.75 127 ALA A C 1
ATOM 1000 O O . ALA A 1 127 ? -23.741 -2.472 37.196 1.00 88.75 127 ALA A O 1
ATOM 1001 N N . LEU A 1 128 ? -23.084 -1.783 39.231 1.00 87.62 128 LEU A N 1
ATOM 1002 C CA . LEU A 1 128 ? -21.741 -1.363 38.813 1.00 87.62 128 LEU A CA 1
ATOM 1003 C C . LEU A 1 128 ? -20.888 -2.547 38.343 1.00 87.62 128 LEU A C 1
ATOM 1005 O O . LEU A 1 128 ? -20.267 -2.462 37.281 1.00 87.62 128 LEU A O 1
ATOM 1009 N N . ALA A 1 129 ? -20.908 -3.669 39.070 1.00 88.25 129 ALA A N 1
ATOM 1010 C CA . ALA A 1 129 ? -20.206 -4.889 38.672 1.00 88.25 129 ALA A CA 1
ATOM 1011 C C . ALA A 1 129 ? -20.686 -5.398 37.302 1.00 88.25 129 ALA A C 1
ATOM 1013 O O . ALA A 1 129 ? -19.875 -5.725 36.432 1.00 88.25 129 ALA A O 1
ATOM 1014 N N . LEU A 1 130 ? -22.006 -5.417 37.091 1.00 89.62 130 LEU A N 1
ATOM 1015 C CA . LEU A 1 130 ? -22.624 -5.889 35.854 1.00 89.62 130 LEU A CA 1
ATOM 1016 C C . LEU A 1 130 ? -22.329 -4.947 34.679 1.00 89.62 130 LEU A C 1
ATOM 1018 O O . LEU A 1 130 ? -21.965 -5.405 33.597 1.00 89.62 130 LEU A O 1
ATOM 1022 N N . THR A 1 131 ? -22.382 -3.632 34.908 1.00 90.12 131 THR A N 1
ATOM 1023 C CA . THR A 1 131 ? -22.023 -2.618 33.904 1.00 90.12 131 THR A CA 1
ATOM 1024 C C . THR A 1 131 ? -20.553 -2.732 33.500 1.00 90.12 131 THR A C 1
ATOM 1026 O O . THR A 1 131 ? -20.241 -2.745 32.309 1.00 90.12 131 THR A O 1
ATOM 1029 N N . GLY A 1 132 ? -19.645 -2.885 34.470 1.00 87.12 132 GLY A N 1
ATOM 1030 C CA . GLY A 1 132 ? -18.225 -3.115 34.203 1.00 87.12 132 GLY A CA 1
ATOM 1031 C C . GLY A 1 132 ? -17.986 -4.402 33.407 1.00 87.12 132 GLY A C 1
ATOM 1032 O O . GLY A 1 132 ? -17.221 -4.399 32.444 1.00 87.12 132 GLY A O 1
ATOM 1033 N N . SER A 1 133 ? -18.685 -5.488 33.750 1.00 87.56 133 SER A N 1
ATOM 1034 C CA . SER A 1 133 ? -18.601 -6.767 33.032 1.00 87.56 133 SER A CA 1
ATOM 1035 C C . SER A 1 133 ? -19.072 -6.652 31.577 1.00 87.56 133 SER A C 1
ATOM 1037 O O . SER A 1 133 ? -18.338 -7.037 30.663 1.00 87.56 133 SER A O 1
ATOM 1039 N N . LEU A 1 134 ? -20.233 -6.032 31.334 1.00 89.69 134 LEU A N 1
ATOM 1040 C CA . LEU A 1 134 ? -20.753 -5.785 29.983 1.00 89.69 134 LEU A CA 1
ATOM 1041 C C . LEU A 1 134 ? -19.796 -4.933 29.144 1.00 89.69 134 LEU A C 1
ATOM 1043 O O . LEU A 1 134 ? -19.560 -5.238 27.973 1.00 89.69 134 LEU A O 1
ATOM 1047 N N . LEU A 1 135 ? -19.213 -3.890 29.740 1.00 88.00 135 LEU A N 1
ATOM 1048 C CA . LEU A 1 135 ? -18.248 -3.027 29.065 1.00 88.00 135 LEU A CA 1
ATOM 1049 C C . LEU A 1 135 ? -16.967 -3.797 28.705 1.00 88.00 135 LEU A C 1
ATOM 1051 O O . LEU A 1 135 ? -16.467 -3.669 27.586 1.00 88.00 135 LEU A O 1
ATOM 1055 N N . SER A 1 136 ? -16.487 -4.664 29.601 1.00 89.06 136 SER A N 1
ATOM 1056 C CA . SER A 1 136 ? -15.343 -5.543 29.341 1.00 89.06 136 SER A CA 1
ATOM 1057 C C . SER A 1 136 ? -15.614 -6.502 28.175 1.00 89.06 136 SER A C 1
ATOM 1059 O O . SER A 1 136 ? -14.810 -6.572 27.245 1.00 89.06 136 SER A O 1
ATOM 1061 N N . ILE A 1 137 ? -16.777 -7.165 28.157 1.00 86.50 137 ILE A N 1
ATOM 1062 C CA . ILE A 1 137 ? -17.196 -8.064 27.066 1.00 86.50 137 ILE A CA 1
ATOM 1063 C C . ILE A 1 137 ? -17.298 -7.301 25.740 1.00 86.50 137 ILE A C 1
ATOM 1065 O O . ILE A 1 137 ? -16.809 -7.770 24.708 1.00 86.50 137 ILE A O 1
ATOM 1069 N N . TYR A 1 138 ? -17.896 -6.105 25.752 1.00 85.75 138 TYR A N 1
ATOM 1070 C CA . TYR A 1 138 ? -18.002 -5.253 24.568 1.00 85.75 138 TYR A CA 1
ATOM 1071 C C . TYR A 1 138 ? -16.623 -4.929 23.978 1.00 85.75 138 TYR A C 1
ATOM 1073 O O . TYR A 1 138 ? -16.416 -5.058 22.766 1.00 85.75 138 TYR A O 1
ATOM 1081 N N . VAL A 1 139 ? -15.663 -4.554 24.826 1.00 86.50 139 VAL A N 1
ATOM 1082 C CA . VAL A 1 139 ? -14.294 -4.262 24.392 1.00 86.50 139 VAL A CA 1
ATOM 1083 C C . VAL A 1 139 ? -13.593 -5.514 23.867 1.00 86.50 139 VAL A C 1
ATOM 1085 O O . VAL A 1 139 ? -13.015 -5.467 22.781 1.00 86.50 139 VAL A O 1
ATOM 1088 N N . GLN A 1 140 ? -13.689 -6.645 24.569 1.00 82.94 140 GLN A N 1
ATOM 1089 C CA . GLN A 1 140 ? -13.076 -7.906 24.140 1.00 82.94 140 GLN A CA 1
ATOM 1090 C C . GLN A 1 140 ? -13.604 -8.371 22.777 1.00 82.94 140 GLN A C 1
ATOM 1092 O O . GLN A 1 140 ? -12.824 -8.830 21.940 1.00 82.94 140 GLN A O 1
ATOM 1097 N N . LYS A 1 141 ? -14.902 -8.180 22.506 1.00 82.06 141 LYS A N 1
ATOM 1098 C CA . LYS A 1 141 ? -15.509 -8.459 21.198 1.00 82.06 141 LYS A CA 1
ATOM 1099 C C . LYS A 1 141 ? -14.962 -7.548 20.093 1.00 82.06 141 LYS A C 1
ATOM 1101 O O . LYS A 1 141 ? -14.755 -8.006 18.976 1.00 82.06 141 LYS A O 1
ATOM 1106 N N . ARG A 1 142 ? -14.720 -6.262 20.377 1.00 79.19 142 ARG A N 1
ATOM 1107 C CA . ARG A 1 142 ? -14.181 -5.295 19.396 1.00 79.19 142 ARG A CA 1
ATOM 1108 C C . ARG A 1 142 ? -12.688 -5.478 19.121 1.00 79.19 142 ARG A C 1
ATOM 1110 O O . ARG A 1 142 ? -12.261 -5.315 17.979 1.00 79.19 142 ARG A O 1
ATOM 1117 N N . LEU A 1 143 ? -11.907 -5.806 20.147 1.00 78.81 143 LEU A N 1
ATOM 1118 C CA . LEU A 1 143 ? -10.478 -6.102 20.018 1.00 78.81 143 LEU A CA 1
ATOM 1119 C C . LEU A 1 143 ? -10.217 -7.504 19.449 1.00 78.81 143 LEU A C 1
ATOM 1121 O O . LEU A 1 143 ? -9.141 -7.733 18.908 1.00 78.81 143 LEU A O 1
ATOM 1125 N N . GLY A 1 144 ? -11.219 -8.389 19.492 1.00 67.06 144 GLY A N 1
ATOM 1126 C CA . GLY A 1 144 ? -11.190 -9.729 18.904 1.00 67.06 144 GLY A CA 1
ATOM 1127 C C . GLY A 1 144 ? -10.545 -10.799 19.777 1.00 67.06 144 GLY A C 1
ATOM 1128 O O . GLY A 1 144 ? -10.073 -11.795 19.246 1.00 67.06 144 GLY A O 1
ATOM 1129 N N . ASN A 1 145 ? -10.548 -10.617 21.101 1.00 62.84 145 ASN A N 1
ATOM 1130 C CA . ASN A 1 145 ? -10.106 -11.653 22.043 1.00 62.84 145 ASN A CA 1
ATOM 1131 C C . ASN A 1 145 ? -11.154 -12.763 22.235 1.00 62.84 145 ASN A C 1
ATOM 1133 O O . ASN A 1 145 ? -10.834 -13.821 22.766 1.00 62.84 145 ASN A O 1
ATOM 1137 N N . VAL A 1 146 ? -12.401 -12.541 21.807 1.00 55.28 146 VAL A N 1
ATOM 1138 C CA . VAL A 1 146 ? -13.442 -13.576 21.785 1.00 55.28 146 VAL A CA 1
ATOM 1139 C C . VAL A 1 146 ? -13.486 -14.156 20.373 1.00 55.28 146 VAL A C 1
ATOM 1141 O O . VAL A 1 146 ? -13.783 -13.435 19.425 1.00 55.28 146 VAL A O 1
ATOM 1144 N N . ALA A 1 147 ? -13.145 -15.439 20.267 1.00 48.44 147 ALA A N 1
ATOM 1145 C CA . ALA A 1 147 ? -12.762 -16.232 19.093 1.00 48.44 147 ALA A CA 1
ATOM 1146 C C . ALA A 1 147 ? -13.763 -16.344 17.910 1.00 48.44 147 ALA A C 1
ATOM 1148 O O . ALA A 1 147 ? -13.816 -17.373 17.246 1.00 48.44 147 ALA A O 1
ATOM 1149 N N . LEU A 1 148 ? -14.559 -15.320 17.601 1.00 47.09 148 LEU A N 1
ATOM 1150 C CA . LEU A 1 148 ? -15.574 -15.373 16.544 1.00 47.09 148 LEU A CA 1
ATOM 1151 C C . LEU A 1 148 ? -15.393 -14.225 15.542 1.00 47.09 148 LEU A C 1
ATOM 1153 O O . LEU A 1 148 ? -16.087 -13.210 15.595 1.00 47.09 148 LEU A O 1
ATOM 1157 N N . GLY A 1 149 ? -14.467 -14.421 14.599 1.00 51.19 149 GLY A N 1
ATOM 1158 C CA . GLY A 1 149 ? -14.480 -13.740 13.302 1.00 51.19 149 GLY A CA 1
ATOM 1159 C C . GLY A 1 149 ? -13.183 -13.028 12.916 1.00 51.19 149 GLY A C 1
ATOM 1160 O O . GLY A 1 149 ? -12.600 -12.275 13.690 1.00 51.19 149 GLY A O 1
ATOM 1161 N N . GLU A 1 150 ? -12.797 -13.200 11.652 1.00 55.09 150 GLU A N 1
ATOM 1162 C CA . GLU A 1 150 ? -11.618 -12.667 10.945 1.00 55.09 150 GLU A CA 1
ATOM 1163 C C . GLU A 1 150 ? -11.467 -11.129 10.929 1.00 55.09 150 GLU A C 1
ATOM 1165 O O . GLU A 1 150 ? -10.597 -10.602 10.243 1.00 55.09 150 GLU A O 1
ATOM 1170 N N . LYS A 1 151 ? -12.284 -10.387 11.685 1.00 64.81 151 LYS A N 1
ATOM 1171 C CA . LYS A 1 151 ? -12.409 -8.921 11.640 1.00 64.81 151 LYS A CA 1
ATOM 1172 C C . LYS A 1 151 ? -11.993 -8.244 12.950 1.00 64.81 151 LYS A C 1
ATOM 1174 O O . LYS A 1 151 ? -12.643 -7.289 13.382 1.00 64.81 151 LYS A O 1
ATOM 1179 N N . SER A 1 152 ? -10.945 -8.731 13.617 1.00 76.19 152 SER A N 1
ATOM 1180 C CA . SER A 1 152 ? -10.435 -8.054 14.813 1.00 76.19 152 SER A CA 1
ATOM 1181 C C . SER A 1 152 ? -9.646 -6.797 14.447 1.00 76.19 152 SER A C 1
ATOM 1183 O O . SER A 1 152 ? -8.890 -6.779 13.476 1.00 76.19 152 SER A O 1
ATOM 1185 N N . LEU A 1 153 ? -9.808 -5.726 15.232 1.00 77.44 153 LEU A N 1
ATOM 1186 C CA . LEU A 1 153 ? -9.053 -4.483 15.030 1.00 77.44 153 LEU A CA 1
ATOM 1187 C C . LEU A 1 153 ? -7.540 -4.699 15.160 1.00 77.44 153 LEU A C 1
ATOM 1189 O O . LEU A 1 153 ? -6.776 -4.057 14.445 1.00 77.44 153 LEU A O 1
ATOM 1193 N N . ALA A 1 154 ? -7.120 -5.599 16.052 1.00 77.62 154 ALA A N 1
ATOM 1194 C CA . ALA A 1 154 ? -5.718 -5.952 16.237 1.00 77.62 154 ALA A CA 1
ATOM 1195 C C . ALA A 1 154 ? -5.151 -6.712 15.028 1.00 77.62 154 ALA A C 1
ATOM 1197 O O . ALA A 1 154 ? -4.074 -6.364 14.551 1.00 77.62 154 ALA A O 1
ATOM 1198 N N . LYS A 1 155 ? -5.895 -7.685 14.482 1.00 81.31 155 LYS A N 1
ATOM 1199 C CA . LYS A 1 155 ? -5.502 -8.389 13.254 1.00 81.31 155 LYS A CA 1
ATOM 1200 C C . LYS A 1 155 ? -5.428 -7.418 12.083 1.00 81.31 155 LYS A C 1
ATOM 1202 O O . LYS A 1 155 ? -4.408 -7.364 11.419 1.00 81.31 155 LYS A O 1
ATOM 1207 N N . LEU A 1 156 ? -6.439 -6.566 11.913 1.00 81.44 156 LEU A N 1
ATOM 1208 C CA . LEU A 1 156 ? -6.445 -5.556 10.856 1.00 81.44 156 LEU A CA 1
ATOM 1209 C C . LEU A 1 156 ? -5.282 -4.560 10.982 1.00 81.44 156 LEU A C 1
ATOM 1211 O O . LEU A 1 156 ? -4.757 -4.115 9.968 1.00 81.44 156 LEU A O 1
ATOM 1215 N N . LEU A 1 157 ? -4.860 -4.208 12.202 1.00 83.94 157 LEU A N 1
ATOM 1216 C CA . LEU A 1 157 ? -3.655 -3.403 12.404 1.00 83.94 157 LEU A CA 1
ATOM 1217 C C . LEU A 1 157 ? -2.404 -4.161 11.941 1.00 83.94 157 LEU A C 1
ATOM 1219 O O . LEU A 1 157 ? -1.611 -3.592 11.199 1.00 83.94 157 LEU A O 1
ATOM 1223 N N . ASN A 1 158 ? -2.232 -5.412 12.370 1.00 84.12 158 ASN A N 1
ATOM 1224 C CA . ASN A 1 158 ? -1.066 -6.223 12.015 1.00 84.12 158 ASN A CA 1
ATOM 1225 C C . ASN A 1 158 ? -0.999 -6.492 10.509 1.00 84.12 158 ASN A C 1
ATOM 1227 O O . ASN A 1 158 ? 0.055 -6.294 9.913 1.00 84.12 158 ASN A O 1
ATOM 1231 N N . ASP A 1 159 ? -2.126 -6.846 9.892 1.00 84.50 159 ASP A N 1
ATOM 1232 C CA . ASP A 1 159 ? -2.238 -7.037 8.447 1.00 84.50 159 ASP A CA 1
ATOM 1233 C C . ASP A 1 159 ? -1.854 -5.744 7.717 1.00 84.50 159 ASP A C 1
ATOM 1235 O O . ASP A 1 159 ? -1.103 -5.773 6.751 1.00 84.50 159 ASP A O 1
ATOM 1239 N N . LEU A 1 160 ? -2.300 -4.579 8.199 1.00 84.69 160 LEU A N 1
ATOM 1240 C CA . LEU A 1 160 ? -1.977 -3.300 7.566 1.00 84.69 160 LEU A CA 1
ATOM 1241 C C . LEU A 1 160 ? -0.502 -2.896 7.750 1.00 84.69 160 LEU A C 1
ATOM 1243 O O . LEU A 1 160 ? 0.053 -2.253 6.862 1.00 84.69 160 LEU A O 1
ATOM 1247 N N . ILE A 1 161 ? 0.139 -3.285 8.858 1.00 85.75 161 ILE A N 1
ATOM 1248 C CA . ILE A 1 161 ? 1.589 -3.121 9.062 1.00 85.75 161 ILE A CA 1
ATOM 1249 C C . ILE A 1 161 ? 2.368 -4.027 8.101 1.00 85.75 161 ILE A C 1
ATOM 1251 O O . ILE A 1 161 ? 3.267 -3.544 7.419 1.00 85.75 161 ILE A O 1
ATOM 1255 N N . ASP A 1 162 ? 2.008 -5.309 8.016 1.00 85.88 162 ASP A N 1
ATOM 1256 C CA . ASP A 1 162 ? 2.658 -6.279 7.127 1.00 85.88 162 ASP A CA 1
ATOM 1257 C C . ASP A 1 162 ? 2.514 -5.872 5.654 1.00 85.88 162 ASP A C 1
ATOM 1259 O O . ASP A 1 162 ? 3.491 -5.818 4.910 1.00 85.88 162 ASP A O 1
ATOM 1263 N N . GLN A 1 163 ? 1.307 -5.477 5.244 1.00 82.00 163 GLN A N 1
ATOM 1264 C CA . GLN A 1 163 ? 1.052 -4.983 3.893 1.00 82.00 163 GLN A CA 1
ATOM 1265 C C . GLN A 1 163 ? 1.785 -3.668 3.607 1.00 82.00 163 GLN A C 1
ATOM 1267 O O . GLN A 1 163 ? 2.251 -3.475 2.488 1.00 82.00 163 GLN A O 1
ATOM 1272 N N . GLN A 1 164 ? 1.939 -2.771 4.591 1.00 84.88 164 GLN A N 1
ATOM 1273 C CA . GLN A 1 164 ? 2.773 -1.583 4.408 1.00 84.88 164 GLN A CA 1
ATOM 1274 C C . GLN A 1 164 ? 4.240 -1.966 4.197 1.00 84.88 164 GLN A C 1
ATOM 1276 O O . GLN A 1 164 ? 4.844 -1.461 3.259 1.00 84.88 164 GLN A O 1
ATOM 1281 N N . ALA A 1 165 ? 4.801 -2.848 5.026 1.00 84.19 165 ALA A N 1
ATOM 1282 C CA . ALA A 1 165 ? 6.194 -3.271 4.896 1.00 84.19 165 ALA A CA 1
ATOM 1283 C C . ALA A 1 165 ? 6.458 -3.929 3.531 1.00 84.19 165 ALA A C 1
ATOM 1285 O O . ALA A 1 165 ? 7.427 -3.592 2.853 1.00 84.19 165 ALA A O 1
ATOM 1286 N N . LYS A 1 166 ? 5.545 -4.799 3.078 1.00 81.88 166 LYS A N 1
ATOM 1287 C CA . LYS A 1 166 ? 5.594 -5.400 1.736 1.00 81.88 166 LYS A CA 1
ATOM 1288 C C . LYS A 1 166 ? 5.499 -4.352 0.632 1.00 81.88 166 LYS A C 1
ATOM 1290 O O . LYS A 1 166 ? 6.257 -4.411 -0.329 1.00 81.88 166 LYS A O 1
ATOM 1295 N N . ALA A 1 167 ? 4.599 -3.381 0.766 1.00 78.25 167 ALA A N 1
ATOM 1296 C CA . ALA A 1 167 ? 4.464 -2.307 -0.209 1.00 78.25 167 ALA A CA 1
ATOM 1297 C C . ALA A 1 167 ? 5.708 -1.402 -0.268 1.00 78.25 167 ALA A C 1
ATOM 1299 O O . ALA A 1 167 ? 6.052 -0.954 -1.355 1.00 78.25 167 ALA A O 1
ATOM 1300 N N . GLU A 1 168 ? 6.387 -1.145 0.857 1.00 82.81 168 GLU A N 1
ATOM 1301 C CA . GLU A 1 168 ? 7.658 -0.399 0.887 1.00 82.81 168 GLU A CA 1
ATOM 1302 C C . GLU A 1 168 ? 8.753 -1.174 0.147 1.00 82.81 168 GLU A C 1
ATOM 1304 O O . GLU A 1 168 ? 9.384 -0.626 -0.753 1.00 82.81 168 GLU A O 1
ATOM 1309 N N . MET A 1 169 ? 8.892 -2.470 0.434 1.00 82.31 169 MET A N 1
ATOM 1310 C CA . MET A 1 169 ? 9.842 -3.348 -0.253 1.00 82.31 169 MET A CA 1
ATOM 1311 C C . MET A 1 169 ? 9.601 -3.381 -1.770 1.00 82.31 169 MET A C 1
ATOM 1313 O O . MET A 1 169 ? 10.517 -3.123 -2.548 1.00 82.31 169 MET A O 1
ATOM 1317 N N . TYR A 1 170 ? 8.358 -3.615 -2.206 1.00 79.94 170 TYR A N 1
ATOM 1318 C CA . TYR A 1 170 ? 8.025 -3.632 -3.633 1.00 79.94 170 TYR A CA 1
ATOM 1319 C C . TYR A 1 170 ? 8.189 -2.267 -4.301 1.00 79.94 170 TYR A C 1
ATOM 1321 O O . TYR A 1 170 ? 8.510 -2.203 -5.486 1.00 79.94 170 TYR A O 1
ATOM 1329 N N . PHE A 1 171 ? 7.964 -1.172 -3.572 1.00 80.00 171 PHE A N 1
ATOM 1330 C CA . PHE A 1 171 ? 8.168 0.174 -4.098 1.00 80.00 171 PHE A CA 1
ATOM 1331 C C . PHE A 1 171 ? 9.649 0.426 -4.397 1.00 80.00 171 PHE A C 1
ATOM 1333 O O . PHE A 1 171 ? 9.976 0.945 -5.467 1.00 80.00 171 PHE A O 1
ATOM 1340 N N . ASP A 1 172 ? 10.538 0.006 -3.499 1.00 77.25 172 ASP A N 1
ATOM 1341 C CA . ASP A 1 172 ? 11.982 0.127 -3.690 1.00 77.25 172 ASP A CA 1
ATOM 1342 C C . ASP A 1 172 ? 12.476 -0.773 -4.833 1.00 77.25 172 ASP A C 1
ATOM 1344 O O . ASP A 1 172 ? 13.195 -0.305 -5.720 1.00 77.25 172 ASP A O 1
ATOM 1348 N N . GLU A 1 173 ? 12.026 -2.032 -4.882 1.00 72.38 173 GLU A N 1
ATOM 1349 C CA . GLU A 1 173 ? 12.361 -2.976 -5.958 1.00 72.38 173 GLU A CA 1
ATOM 1350 C C . GLU A 1 173 ? 11.901 -2.472 -7.334 1.00 72.38 173 GLU A C 1
ATOM 1352 O O . GLU A 1 173 ? 12.692 -2.425 -8.282 1.00 72.38 173 GLU A O 1
ATOM 1357 N N . MET A 1 174 ? 10.650 -2.014 -7.451 1.00 77.62 174 MET A N 1
ATOM 1358 C CA . MET A 1 174 ? 10.129 -1.429 -8.691 1.00 77.62 174 MET A CA 1
ATOM 1359 C C . MET A 1 174 ? 10.855 -0.136 -9.071 1.00 77.62 174 MET A C 1
ATOM 1361 O O . MET A 1 174 ? 11.054 0.141 -10.256 1.00 77.62 174 MET A O 1
ATOM 1365 N N . GLY A 1 175 ? 11.289 0.655 -8.086 1.00 71.44 175 GLY A N 1
ATOM 1366 C CA . GLY A 1 175 ? 12.086 1.856 -8.314 1.00 71.44 175 GLY A CA 1
ATOM 1367 C C . GLY A 1 175 ? 13.449 1.540 -8.933 1.00 71.44 175 GLY A C 1
ATOM 1368 O O . GLY A 1 175 ? 13.900 2.251 -9.834 1.00 71.44 175 GLY A O 1
ATOM 1369 N N . ILE A 1 176 ? 14.094 0.457 -8.492 1.00 73.56 176 ILE A N 1
ATOM 1370 C CA . ILE A 1 176 ? 15.351 -0.038 -9.069 1.00 73.56 176 ILE A CA 1
ATOM 1371 C C . ILE A 1 176 ? 15.112 -0.555 -10.491 1.00 73.56 176 ILE A C 1
ATOM 1373 O O . ILE A 1 176 ? 15.838 -0.168 -11.409 1.00 73.56 176 ILE A O 1
ATOM 1377 N N . LEU A 1 177 ? 14.071 -1.367 -10.691 1.00 72.94 177 LEU A N 1
ATOM 1378 C CA . LEU A 1 177 ? 13.736 -1.943 -11.994 1.00 72.94 177 LEU A CA 1
ATOM 1379 C C . LEU A 1 177 ? 13.438 -0.856 -13.035 1.00 72.94 177 LEU A C 1
ATOM 1381 O O . LEU A 1 177 ? 14.001 -0.872 -14.126 1.00 72.94 177 LEU A O 1
ATOM 1385 N N . SER A 1 178 ? 12.637 0.152 -12.676 1.00 71.50 178 SER A N 1
ATOM 1386 C CA . SER A 1 178 ? 12.331 1.267 -13.577 1.00 71.50 178 SER A CA 1
ATOM 1387 C C . SER A 1 178 ? 13.572 2.074 -13.959 1.00 71.50 178 SER A C 1
ATOM 1389 O O . SER A 1 178 ? 13.644 2.547 -15.093 1.00 71.50 178 SER A O 1
ATOM 1391 N N . LYS A 1 179 ? 14.529 2.272 -13.043 1.00 74.81 179 LYS A N 1
ATOM 1392 C CA . LYS A 1 179 ? 15.789 2.966 -13.355 1.00 74.81 179 LYS A CA 1
ATOM 1393 C C . LYS A 1 179 ? 16.663 2.141 -14.288 1.00 74.81 179 LYS A C 1
ATOM 1395 O O . LYS A 1 179 ? 17.262 2.705 -15.197 1.00 74.81 179 LYS A O 1
ATOM 1400 N N . LYS A 1 180 ? 16.723 0.826 -14.069 1.00 73.31 180 LYS A N 1
ATOM 1401 C CA . LYS A 1 180 ? 17.475 -0.093 -14.922 1.00 73.31 180 LYS A CA 1
ATOM 1402 C C . LYS A 1 180 ? 16.950 -0.061 -16.361 1.00 73.31 180 LYS A C 1
ATOM 1404 O O . LYS A 1 180 ? 17.740 0.179 -17.265 1.00 73.31 180 LYS A O 1
ATOM 1409 N N . ILE A 1 181 ? 15.631 -0.170 -16.544 1.00 72.69 181 ILE A N 1
ATOM 1410 C CA . ILE A 1 181 ? 14.986 -0.107 -17.868 1.00 72.69 181 ILE A CA 1
ATOM 1411 C C . ILE A 1 181 ? 15.274 1.236 -18.560 1.00 72.69 181 ILE A C 1
ATOM 1413 O O . ILE A 1 181 ? 15.640 1.261 -19.728 1.00 72.69 181 ILE A O 1
ATOM 1417 N N . GLN A 1 182 ? 15.178 2.362 -17.840 1.00 73.31 182 GLN A N 1
ATOM 1418 C CA . GLN A 1 182 ? 15.498 3.685 -18.405 1.00 73.31 182 GLN A CA 1
ATOM 1419 C C . GLN A 1 182 ? 16.962 3.814 -18.839 1.00 73.31 182 GLN A C 1
ATOM 1421 O O . GLN A 1 182 ? 17.267 4.510 -19.808 1.00 73.31 182 GLN A O 1
ATOM 1426 N N . LEU A 1 183 ? 17.876 3.190 -18.095 1.00 71.12 183 LEU A N 1
ATOM 1427 C CA . LEU A 1 183 ? 19.293 3.209 -18.422 1.00 71.12 183 LEU A CA 1
ATOM 1428 C C . LEU A 1 183 ? 19.566 2.370 -19.674 1.00 71.12 183 LEU A C 1
ATOM 1430 O O . LEU A 1 183 ? 20.224 2.858 -20.584 1.00 71.12 183 LEU A O 1
ATOM 1434 N N . GLU A 1 184 ? 19.004 1.161 -19.750 1.00 72.06 184 GLU A N 1
ATOM 1435 C CA . GLU A 1 184 ? 19.107 0.281 -20.921 1.00 72.06 184 GLU A CA 1
ATOM 1436 C C . GLU A 1 184 ? 18.511 0.947 -22.170 1.00 72.06 184 GLU A C 1
ATOM 1438 O O . GLU A 1 184 ? 19.173 1.006 -23.208 1.00 72.06 184 GLU A O 1
ATOM 1443 N N . SER A 1 185 ? 17.334 1.576 -22.058 1.00 72.50 185 SER A N 1
ATOM 1444 C CA . SER A 1 185 ? 16.725 2.312 -23.172 1.00 72.50 185 SER A CA 1
ATOM 1445 C C . SER A 1 185 ? 17.586 3.496 -23.628 1.00 72.50 185 SER A C 1
ATOM 1447 O O . SER A 1 185 ? 17.725 3.739 -24.826 1.00 72.50 185 SER A O 1
ATOM 1449 N N . ALA A 1 186 ? 18.195 4.232 -22.690 1.00 70.50 186 ALA A N 1
ATOM 1450 C CA . ALA A 1 186 ? 19.088 5.346 -23.009 1.00 70.50 186 ALA A CA 1
ATOM 1451 C C . ALA A 1 186 ? 20.392 4.870 -23.664 1.00 70.50 186 ALA A C 1
ATOM 1453 O O . ALA A 1 186 ? 20.864 5.491 -24.614 1.00 70.50 186 ALA A O 1
ATOM 1454 N N . THR A 1 187 ? 20.969 3.762 -23.194 1.00 69.88 187 THR A N 1
ATOM 1455 C CA . THR A 1 187 ? 22.156 3.153 -23.804 1.00 69.88 187 THR A CA 1
ATOM 1456 C C . THR A 1 187 ? 21.865 2.685 -25.228 1.00 69.88 187 THR A C 1
ATOM 1458 O O . THR A 1 187 ? 22.668 2.953 -26.122 1.00 69.88 187 THR A O 1
ATOM 1461 N N . ASN A 1 188 ? 20.705 2.069 -25.464 1.00 71.38 188 ASN A N 1
ATOM 1462 C CA . ASN A 1 188 ? 20.287 1.637 -26.796 1.00 71.38 188 ASN A CA 1
ATOM 1463 C C . ASN A 1 188 ? 20.076 2.829 -27.745 1.00 71.38 188 ASN A C 1
ATOM 1465 O O . ASN A 1 188 ? 20.576 2.804 -28.867 1.00 71.38 188 ASN A O 1
ATOM 1469 N N . ASP A 1 189 ? 19.432 3.910 -27.290 1.00 73.00 189 ASP A N 1
ATOM 1470 C CA . ASP A 1 189 ? 19.246 5.137 -28.082 1.00 73.00 189 ASP A CA 1
ATOM 1471 C C . ASP A 1 189 ? 20.582 5.832 -28.409 1.00 73.00 189 ASP A C 1
ATOM 1473 O O . ASP A 1 189 ? 20.799 6.278 -29.536 1.00 73.00 189 ASP A O 1
ATOM 1477 N N . ILE A 1 190 ? 21.524 5.877 -27.458 1.00 68.88 190 ILE A N 1
ATOM 1478 C CA . ILE A 1 190 ? 22.880 6.403 -27.695 1.00 68.88 190 ILE A CA 1
ATOM 1479 C C . ILE A 1 190 ? 23.628 5.537 -28.712 1.00 68.88 190 ILE A C 1
ATOM 1481 O O . ILE A 1 190 ? 24.250 6.079 -29.624 1.00 68.88 190 ILE A O 1
ATOM 1485 N N . SER A 1 191 ? 23.561 4.210 -28.577 1.00 67.69 191 SER A N 1
ATOM 1486 C CA . SER A 1 191 ? 24.189 3.268 -29.510 1.00 67.69 191 SER A CA 1
ATOM 1487 C C . SER A 1 191 ? 23.643 3.448 -30.928 1.00 67.69 191 SER A C 1
ATOM 1489 O O . SER A 1 191 ? 24.413 3.572 -31.883 1.00 67.69 191 SER A O 1
ATOM 1491 N N . GLN A 1 192 ? 22.321 3.579 -31.062 1.00 75.19 192 GLN A N 1
ATOM 1492 C CA . GLN A 1 192 ? 21.666 3.795 -32.347 1.00 75.19 192 GLN A CA 1
ATOM 1493 C C . GLN A 1 192 ? 22.046 5.147 -32.962 1.00 75.19 192 GLN A C 1
ATOM 1495 O O . GLN A 1 192 ? 22.473 5.201 -34.111 1.00 75.19 192 GLN A O 1
ATOM 1500 N N . LYS A 1 193 ? 22.006 6.236 -32.186 1.00 72.56 193 LYS A N 1
ATOM 1501 C CA . LYS A 1 193 ? 22.440 7.566 -32.650 1.00 72.56 193 LYS A CA 1
ATOM 1502 C C . LYS A 1 193 ? 23.914 7.599 -33.042 1.00 72.56 193 LYS A C 1
ATOM 1504 O O . LYS A 1 193 ? 24.276 8.295 -33.988 1.00 72.56 193 LYS A O 1
ATOM 1509 N N . ALA A 1 194 ? 24.769 6.860 -32.337 1.00 67.69 194 ALA A N 1
ATOM 1510 C CA . ALA A 1 194 ? 26.175 6.719 -32.696 1.00 67.69 194 ALA A CA 1
ATOM 1511 C C . ALA A 1 194 ? 26.338 5.957 -34.022 1.00 67.69 194 ALA A C 1
ATOM 1513 O O . ALA A 1 194 ? 27.110 6.399 -34.875 1.00 67.69 194 ALA A O 1
ATOM 1514 N N . LYS A 1 195 ? 25.574 4.873 -34.231 1.00 73.94 195 LYS A N 1
ATOM 1515 C CA . LYS A 1 195 ? 25.511 4.115 -35.495 1.00 73.94 195 LYS A CA 1
ATOM 1516 C C . LYS A 1 195 ? 25.058 5.026 -36.645 1.00 73.94 195 LYS A C 1
ATOM 1518 O O . LYS A 1 195 ? 25.750 5.116 -37.658 1.00 73.94 195 LYS A O 1
ATOM 1523 N N . ASP A 1 196 ? 23.984 5.788 -36.457 1.00 75.19 196 ASP A N 1
ATOM 1524 C CA . ASP A 1 196 ? 23.435 6.713 -37.458 1.00 75.19 196 ASP A CA 1
ATOM 1525 C C . ASP A 1 196 ? 24.383 7.885 -37.766 1.00 75.19 196 ASP A C 1
ATOM 1527 O O . ASP A 1 196 ? 24.592 8.256 -38.927 1.00 75.19 196 ASP A O 1
ATOM 1531 N N . GLY A 1 197 ? 25.012 8.457 -36.736 1.00 76.94 197 GLY A N 1
ATOM 1532 C CA . GLY A 1 197 ? 26.004 9.522 -36.879 1.00 76.94 197 GLY A CA 1
ATOM 1533 C C . GLY A 1 197 ? 27.246 9.052 -37.635 1.00 76.94 197 GLY A C 1
ATOM 1534 O O . GLY A 1 197 ? 27.699 9.727 -38.562 1.00 76.94 197 GLY A O 1
ATOM 1535 N N . PHE A 1 198 ? 27.755 7.863 -37.304 1.00 74.50 198 PHE A N 1
ATOM 1536 C CA . PHE A 1 198 ? 28.863 7.237 -38.023 1.00 74.50 198 PHE A CA 1
ATOM 1537 C C . PHE A 1 198 ? 28.511 6.992 -39.495 1.00 74.50 198 PHE A C 1
ATOM 1539 O O . PHE A 1 198 ? 29.278 7.370 -40.379 1.00 74.50 198 PHE A O 1
ATOM 1546 N N . LEU A 1 199 ? 27.322 6.449 -39.775 1.00 73.06 199 LEU A N 1
ATOM 1547 C CA . LEU A 1 199 ? 26.833 6.248 -41.143 1.00 73.06 199 LEU A CA 1
ATOM 1548 C C . LEU A 1 199 ? 26.728 7.559 -41.924 1.00 73.06 199 LEU A C 1
ATOM 1550 O O . LEU A 1 199 ? 27.053 7.605 -43.111 1.00 73.06 199 LEU A O 1
ATOM 1554 N N . THR A 1 200 ? 26.301 8.634 -41.269 1.00 76.75 200 THR A N 1
ATOM 1555 C CA . THR A 1 200 ? 26.202 9.961 -41.886 1.00 76.75 200 THR A CA 1
ATOM 1556 C C . THR A 1 200 ? 27.581 10.505 -42.255 1.00 76.75 200 THR A C 1
ATOM 1558 O O . THR A 1 200 ? 27.770 10.999 -43.368 1.00 76.75 200 THR A O 1
ATOM 1561 N N . LEU A 1 201 ? 28.566 10.376 -41.360 1.00 75.31 201 LEU A N 1
ATOM 1562 C CA . LEU A 1 201 ? 29.948 10.784 -41.627 1.00 75.31 201 LEU A CA 1
ATOM 1563 C C . LEU A 1 201 ? 30.573 9.970 -42.762 1.00 75.31 201 LEU A C 1
ATOM 1565 O O . LEU A 1 201 ? 31.198 10.546 -43.651 1.00 75.31 201 LEU A O 1
ATOM 1569 N N . LEU A 1 202 ? 30.362 8.654 -42.761 1.00 72.25 202 LEU A N 1
ATOM 1570 C CA . LEU A 1 202 ? 30.897 7.752 -43.775 1.00 72.25 202 LEU A CA 1
ATOM 1571 C C . LEU A 1 202 ? 30.282 8.049 -45.150 1.00 72.25 202 LEU A C 1
ATOM 1573 O O . LEU A 1 202 ? 31.015 8.198 -46.124 1.00 72.25 202 LEU A O 1
ATOM 1577 N N . ASN A 1 203 ? 28.961 8.254 -45.223 1.00 69.25 203 ASN A N 1
ATOM 1578 C CA . ASN A 1 203 ? 28.299 8.686 -46.459 1.00 69.25 203 ASN A CA 1
ATOM 1579 C C . ASN A 1 203 ? 28.849 10.030 -46.955 1.00 69.25 203 ASN A C 1
ATOM 1581 O O . ASN A 1 203 ? 29.129 10.163 -48.141 1.00 69.25 203 ASN A O 1
ATOM 1585 N N . ARG A 1 204 ? 29.057 11.011 -46.066 1.00 74.62 204 ARG A N 1
ATOM 1586 C CA . ARG A 1 204 ? 29.603 12.321 -46.447 1.00 74.62 204 ARG A CA 1
ATOM 1587 C C . ARG A 1 204 ? 31.028 12.223 -46.998 1.00 74.62 204 ARG A C 1
ATOM 1589 O O . ARG A 1 204 ? 31.342 12.902 -47.970 1.00 74.62 204 ARG A O 1
ATOM 1596 N N . GLN A 1 205 ? 31.882 11.397 -46.391 1.00 74.00 205 GLN A N 1
ATOM 1597 C CA . GLN A 1 205 ? 33.243 11.169 -46.886 1.00 74.00 205 GLN A CA 1
ATOM 1598 C C . GLN A 1 205 ? 33.240 10.472 -48.246 1.00 74.00 205 GLN A C 1
ATOM 1600 O O . GLN A 1 205 ? 33.961 10.898 -49.141 1.00 74.00 205 GLN A O 1
ATOM 1605 N N . VAL A 1 206 ? 32.401 9.447 -48.422 1.00 70.12 206 VAL A N 1
ATOM 1606 C CA . VAL A 1 206 ? 32.271 8.743 -49.705 1.00 70.12 206 VAL A CA 1
ATOM 1607 C C . VAL A 1 206 ? 31.769 9.690 -50.794 1.00 70.12 206 VAL A C 1
ATOM 1609 O O . VAL A 1 206 ? 32.382 9.735 -51.855 1.00 70.12 206 VAL A O 1
ATOM 1612 N N . SER A 1 207 ? 30.735 10.494 -50.528 1.00 73.94 207 SER A N 1
ATOM 1613 C CA . SER A 1 207 ? 30.259 11.511 -51.476 1.00 73.94 207 SER A CA 1
ATOM 1614 C C . SER A 1 207 ? 31.348 12.521 -51.829 1.00 73.94 207 SER A C 1
ATOM 1616 O O . SER A 1 207 ? 31.604 12.721 -53.003 1.00 73.94 207 SER A O 1
ATOM 1618 N N . SER A 1 208 ? 32.082 13.061 -50.849 1.00 76.94 208 SER A N 1
ATOM 1619 C CA . SER A 1 208 ? 33.174 14.005 -51.132 1.00 76.94 208 SER A CA 1
ATOM 1620 C C . SER A 1 208 ? 34.286 13.403 -51.999 1.00 76.94 208 SER A C 1
ATOM 1622 O O . SER A 1 208 ? 34.910 14.129 -52.771 1.00 76.94 208 SER A O 1
ATOM 1624 N N . ILE A 1 209 ? 34.571 12.104 -51.850 1.00 72.38 209 ILE A N 1
ATOM 1625 C CA . ILE A 1 209 ? 35.554 11.405 -52.687 1.00 72.38 209 ILE A CA 1
ATOM 1626 C C . ILE A 1 209 ? 35.003 11.223 -54.103 1.00 72.38 209 ILE A C 1
ATOM 1628 O O . ILE A 1 209 ? 35.742 11.434 -55.059 1.00 72.38 209 ILE A O 1
ATOM 1632 N N . ILE A 1 210 ? 33.728 10.848 -54.239 1.00 73.56 210 ILE A N 1
ATOM 1633 C CA . ILE A 1 210 ? 33.059 10.709 -55.538 1.00 73.56 210 ILE A CA 1
ATOM 1634 C C . ILE A 1 210 ? 33.045 12.052 -56.272 1.00 73.56 210 ILE A C 1
ATOM 1636 O O . ILE A 1 210 ? 33.546 12.103 -57.389 1.00 73.56 210 ILE A O 1
ATOM 1640 N N . ASP A 1 211 ? 32.595 13.128 -55.625 1.00 78.81 211 ASP A N 1
ATOM 1641 C CA . ASP A 1 211 ? 32.537 14.472 -56.214 1.00 78.81 211 ASP A CA 1
ATOM 1642 C C . ASP A 1 211 ? 33.934 14.920 -56.688 1.00 78.81 211 ASP A C 1
ATOM 1644 O O . ASP A 1 211 ? 34.110 15.379 -57.812 1.00 78.81 211 ASP A O 1
ATOM 1648 N N . SER A 1 212 ? 34.974 14.688 -55.873 1.00 74.75 212 SER A N 1
ATOM 1649 C CA . SER A 1 212 ? 36.355 15.004 -56.258 1.00 74.75 212 SER A CA 1
ATOM 1650 C C . SER A 1 212 ? 36.865 14.158 -57.432 1.00 74.75 212 SER A C 1
ATOM 1652 O O . SER A 1 212 ? 37.697 14.632 -58.206 1.00 74.75 212 SER A O 1
ATOM 1654 N N . LEU A 1 213 ? 36.427 12.904 -57.568 1.00 70.62 213 LEU A N 1
ATOM 1655 C CA . LEU A 1 213 ? 36.790 12.046 -58.699 1.00 70.62 213 LEU A CA 1
ATOM 1656 C C . LEU A 1 213 ? 36.052 12.455 -59.979 1.00 70.62 213 LEU A C 1
ATOM 1658 O O . LEU A 1 213 ? 36.666 12.431 -61.045 1.00 70.62 213 LEU A O 1
ATOM 1662 N N . GLU A 1 214 ? 34.782 12.844 -59.878 1.00 74.50 214 GLU A N 1
ATOM 1663 C CA . GLU A 1 214 ? 33.975 13.352 -60.994 1.00 74.50 214 GLU A CA 1
ATOM 1664 C C . GLU A 1 214 ? 34.525 14.688 -61.514 1.00 74.50 214 GLU A C 1
ATOM 1666 O O . GLU A 1 214 ? 34.787 14.806 -62.712 1.00 74.50 214 GLU A O 1
ATOM 1671 N N . ASP A 1 215 ? 34.861 15.628 -60.624 1.00 76.94 215 ASP A N 1
ATOM 1672 C CA . ASP A 1 215 ? 35.512 16.896 -60.988 1.00 76.94 215 ASP A CA 1
ATOM 1673 C C . ASP A 1 215 ? 36.846 16.669 -61.728 1.00 76.94 215 ASP A C 1
ATOM 1675 O O . ASP A 1 215 ? 37.181 17.380 -62.678 1.00 76.94 215 ASP A O 1
ATOM 1679 N N . ASN A 1 216 ? 37.632 15.667 -61.321 1.00 69.50 216 ASN A N 1
ATOM 1680 C CA . ASN A 1 216 ? 38.894 15.322 -61.990 1.00 69.50 216 ASN A CA 1
ATOM 1681 C C . ASN A 1 216 ? 38.685 14.654 -63.364 1.00 69.50 216 ASN A C 1
ATOM 1683 O O . ASN A 1 216 ? 39.562 14.740 -64.228 1.00 69.50 216 ASN A O 1
ATOM 1687 N N . LEU A 1 217 ? 37.547 13.987 -63.567 1.00 65.50 217 LEU A N 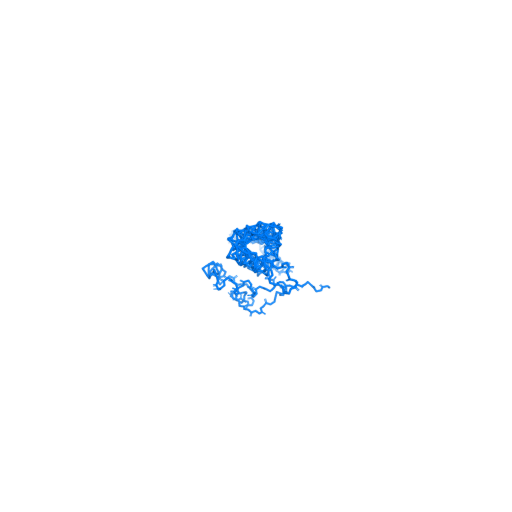1
ATOM 1688 C CA . LEU A 1 217 ? 37.142 13.355 -64.825 1.00 65.50 217 LEU A CA 1
ATOM 1689 C C . LEU A 1 217 ? 36.629 14.379 -65.848 1.00 65.50 217 LEU A C 1
ATOM 1691 O O . LEU A 1 217 ? 36.957 14.258 -67.031 1.00 65.50 217 LEU A O 1
ATOM 1695 N N . GLU A 1 218 ? 35.857 15.375 -65.404 1.00 69.56 218 GLU A N 1
ATOM 1696 C CA . GLU A 1 218 ? 35.311 16.441 -66.258 1.00 69.56 218 GLU A CA 1
ATOM 1697 C C . GLU A 1 218 ? 36.367 17.474 -66.681 1.00 69.56 218 GLU A C 1
ATOM 1699 O O . GLU A 1 218 ? 36.298 17.998 -67.790 1.00 69.56 218 GLU A O 1
ATOM 1704 N N . ASN A 1 219 ? 37.390 17.729 -65.856 1.00 69.25 219 ASN A N 1
ATOM 1705 C CA . ASN A 1 219 ? 38.421 18.748 -66.122 1.00 69.25 219 ASN A CA 1
ATOM 1706 C C . ASN A 1 219 ? 39.612 18.280 -67.002 1.00 69.25 219 ASN A C 1
ATOM 1708 O O . ASN A 1 219 ? 40.656 18.934 -67.036 1.00 69.25 219 ASN A O 1
ATOM 1712 N N . ASP A 1 220 ? 39.461 17.172 -67.735 1.00 55.88 220 ASP A N 1
ATOM 1713 C CA . ASP A 1 220 ? 40.268 16.787 -68.912 1.00 55.88 220 ASP A CA 1
ATOM 1714 C C . ASP A 1 220 ? 41.812 16.788 -68.753 1.00 55.88 220 ASP A C 1
ATOM 1716 O O . ASP A 1 220 ? 42.566 17.390 -69.520 1.00 55.88 220 ASP A O 1
ATOM 1720 N N . LYS A 1 221 ? 42.323 16.022 -67.776 1.00 55.38 221 LYS A N 1
ATOM 1721 C CA . LYS A 1 221 ? 43.759 15.653 -67.680 1.00 55.38 221 LYS A CA 1
ATOM 1722 C C . LYS A 1 221 ? 44.017 14.149 -67.548 1.00 55.38 221 LYS A C 1
ATOM 1724 O O . LYS A 1 221 ? 45.037 13.744 -66.992 1.00 55.38 221 LYS A O 1
ATOM 1729 N N . ILE A 1 222 ? 43.086 13.313 -68.000 1.00 54.53 222 ILE A N 1
ATOM 1730 C CA . ILE A 1 222 ? 43.147 11.864 -67.783 1.00 54.53 222 ILE A CA 1
ATOM 1731 C C . ILE A 1 222 ? 42.890 11.143 -69.109 1.00 54.53 222 ILE A C 1
ATOM 1733 O O . ILE A 1 222 ? 41.819 11.294 -69.692 1.00 54.53 222 ILE A O 1
ATOM 1737 N N . ASP A 1 223 ? 43.871 10.366 -69.573 1.00 59.56 223 ASP A N 1
ATOM 1738 C CA . ASP A 1 223 ? 43.788 9.583 -70.812 1.00 59.56 223 ASP A CA 1
ATOM 1739 C C . ASP A 1 223 ? 42.627 8.566 -70.773 1.00 59.56 223 ASP A C 1
ATOM 1741 O O . ASP A 1 223 ? 42.293 8.023 -69.716 1.00 59.56 223 ASP A O 1
ATOM 1745 N N . ASP A 1 224 ? 42.049 8.252 -71.936 1.00 60.75 224 ASP A N 1
ATOM 1746 C CA . ASP A 1 224 ? 40.854 7.399 -72.118 1.00 60.75 224 ASP A CA 1
ATOM 1747 C C . ASP A 1 224 ? 40.844 6.063 -71.320 1.00 60.75 224 ASP A C 1
ATOM 1749 O O . ASP A 1 224 ? 39.860 5.778 -70.631 1.00 60.75 224 ASP A O 1
ATOM 1753 N N . PRO A 1 225 ? 41.940 5.269 -71.267 1.00 60.28 225 PRO A N 1
ATOM 1754 C CA . PRO A 1 225 ? 41.957 4.019 -70.496 1.00 60.28 225 PRO A CA 1
ATOM 1755 C C . PRO A 1 225 ? 41.917 4.231 -68.974 1.00 60.28 225 PRO A C 1
ATOM 1757 O O . PRO A 1 225 ? 41.575 3.324 -68.211 1.00 60.28 225 PRO A O 1
ATOM 1760 N N . SER A 1 226 ? 42.283 5.423 -68.506 1.00 62.56 226 SER A N 1
ATOM 1761 C CA . SER A 1 226 ? 42.233 5.792 -67.092 1.00 62.56 226 SER A CA 1
ATOM 1762 C C . SER A 1 226 ? 40.835 6.276 -66.694 1.00 62.56 226 SER A C 1
ATOM 1764 O O . SER A 1 226 ? 40.422 6.030 -65.561 1.00 62.56 226 SER A O 1
ATOM 1766 N N . LYS A 1 227 ? 40.060 6.865 -67.620 1.00 63.94 227 LYS A N 1
ATOM 1767 C CA . LYS A 1 227 ? 38.649 7.223 -67.383 1.00 63.94 227 LYS A CA 1
ATOM 1768 C C . LYS A 1 227 ? 37.784 5.980 -67.141 1.00 63.94 227 LYS A C 1
ATOM 1770 O O . LYS A 1 227 ? 36.967 5.969 -66.220 1.00 63.94 227 LYS A O 1
ATOM 1775 N N . GLU A 1 228 ? 38.018 4.906 -67.894 1.00 69.12 228 GLU A N 1
ATOM 1776 C CA . GLU A 1 228 ? 37.291 3.638 -67.738 1.00 69.12 228 GLU A CA 1
ATOM 1777 C C . GLU A 1 228 ? 37.568 2.976 -66.375 1.00 69.12 228 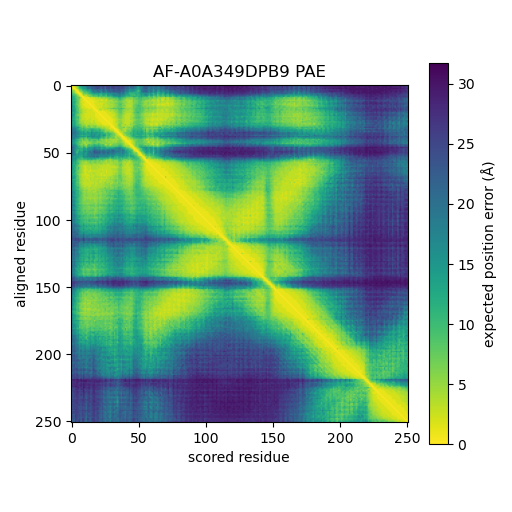GLU A C 1
ATOM 1779 O O . GLU A 1 228 ? 36.632 2.602 -65.664 1.00 69.12 228 GLU A O 1
ATOM 1784 N N . LYS A 1 229 ? 38.835 2.952 -65.936 1.00 70.38 229 LYS A N 1
ATOM 1785 C CA . LYS A 1 229 ? 39.211 2.458 -64.599 1.00 70.38 229 LYS A CA 1
ATOM 1786 C C . LYS A 1 229 ? 38.613 3.287 -63.465 1.00 70.38 229 LYS A C 1
ATOM 1788 O O . LYS A 1 229 ? 38.173 2.721 -62.469 1.00 70.38 229 LYS A O 1
ATOM 1793 N N . ILE A 1 230 ? 38.576 4.615 -63.594 1.00 65.56 230 ILE A N 1
ATOM 1794 C CA . ILE A 1 230 ? 37.965 5.478 -62.571 1.00 65.56 230 ILE A CA 1
ATOM 1795 C C . ILE A 1 230 ? 36.446 5.249 -62.518 1.00 65.56 230 ILE A C 1
ATOM 1797 O O . ILE A 1 230 ? 35.890 5.133 -61.426 1.00 65.56 230 ILE A O 1
ATOM 1801 N N . SER A 1 231 ? 35.776 5.077 -63.663 1.00 70.81 231 SER A N 1
ATOM 1802 C CA . SER A 1 231 ? 34.351 4.710 -63.712 1.00 70.81 231 SER A CA 1
ATOM 1803 C C . SER A 1 231 ? 34.069 3.367 -63.024 1.00 70.81 231 SER A C 1
ATOM 1805 O O . SER A 1 231 ? 33.086 3.226 -62.290 1.00 70.81 231 SER A O 1
ATOM 1807 N N . GLU A 1 232 ? 34.950 2.382 -63.204 1.00 72.31 232 GLU A N 1
ATOM 1808 C CA . GLU A 1 232 ? 34.846 1.071 -62.560 1.00 72.31 232 GLU A CA 1
ATOM 1809 C C . GLU A 1 232 ? 35.057 1.159 -61.037 1.00 72.31 232 GLU A C 1
ATOM 1811 O O . GLU A 1 232 ? 34.306 0.551 -60.269 1.00 72.31 232 GLU A O 1
ATOM 1816 N N . ILE A 1 233 ? 35.996 1.999 -60.584 1.00 71.38 233 ILE A N 1
ATOM 1817 C CA . ILE A 1 233 ? 36.210 2.305 -59.161 1.00 71.38 233 ILE A CA 1
ATOM 1818 C C . ILE A 1 233 ? 34.972 2.980 -58.556 1.00 71.38 233 ILE A C 1
ATOM 1820 O O . ILE A 1 233 ? 34.541 2.585 -57.473 1.00 71.38 233 ILE A O 1
ATOM 1824 N N . ILE A 1 234 ? 34.350 3.939 -59.248 1.00 71.94 234 ILE A N 1
ATOM 1825 C CA . ILE A 1 234 ? 33.119 4.603 -58.783 1.00 71.94 234 ILE A CA 1
ATOM 1826 C C . ILE A 1 234 ? 31.964 3.595 -58.677 1.00 71.94 234 ILE A C 1
ATOM 1828 O O . ILE A 1 234 ? 31.254 3.563 -57.668 1.00 71.94 234 ILE A O 1
ATOM 1832 N N . LYS A 1 235 ? 31.780 2.722 -59.676 1.00 74.56 235 LYS A N 1
ATOM 1833 C CA . LYS A 1 235 ? 30.754 1.663 -59.638 1.00 74.56 235 LYS A CA 1
ATOM 1834 C C . LYS A 1 235 ? 30.994 0.671 -58.500 1.00 74.56 235 LYS A C 1
ATOM 1836 O O . LYS A 1 235 ? 30.050 0.354 -57.775 1.00 74.56 235 LYS A O 1
ATOM 1841 N N . SER A 1 236 ? 32.238 0.236 -58.308 1.00 69.75 236 SER A N 1
ATOM 1842 C CA . SER A 1 236 ? 32.632 -0.667 -57.223 1.00 69.75 236 SER A CA 1
ATOM 1843 C C . SER A 1 236 ? 32.424 -0.021 -55.850 1.00 69.75 236 SER A C 1
ATOM 1845 O O . SER A 1 236 ? 31.801 -0.617 -54.974 1.00 69.75 236 SER A O 1
ATOM 1847 N N . SER A 1 237 ? 32.815 1.245 -55.681 1.00 65.94 237 SER A N 1
ATOM 1848 C CA . SER A 1 237 ? 32.607 2.009 -54.444 1.00 65.94 237 SER A CA 1
ATOM 1849 C C . SER A 1 237 ? 31.116 2.171 -54.110 1.00 65.94 237 SER A C 1
ATOM 1851 O O . SER A 1 237 ? 30.687 1.932 -52.978 1.00 65.94 237 SER A O 1
ATOM 1853 N N . ASN A 1 238 ? 30.279 2.452 -55.114 1.00 71.19 238 ASN A N 1
ATOM 1854 C CA . ASN A 1 238 ? 28.823 2.494 -54.960 1.00 71.19 238 ASN A CA 1
ATOM 1855 C C . ASN A 1 238 ? 28.217 1.127 -54.603 1.00 71.19 238 ASN A C 1
ATOM 1857 O O . ASN A 1 238 ? 27.281 1.053 -53.803 1.00 71.19 238 ASN A O 1
ATOM 1861 N N . GLN A 1 239 ?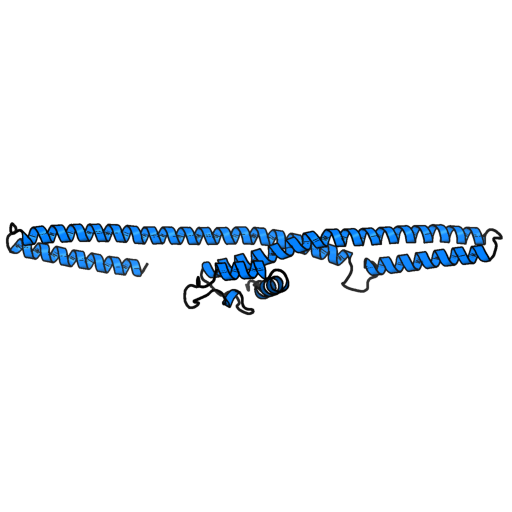 28.738 0.038 -55.167 1.00 72.88 239 GLN A N 1
ATOM 1862 C CA . GLN A 1 239 ? 28.298 -1.317 -54.847 1.00 72.88 239 GLN A CA 1
ATOM 1863 C C . GLN A 1 239 ? 28.688 -1.715 -53.419 1.00 72.88 239 GLN A C 1
ATOM 1865 O O . GLN A 1 239 ? 27.838 -2.213 -52.682 1.00 72.88 239 GLN A O 1
ATOM 1870 N N . VAL A 1 240 ? 29.918 -1.419 -52.991 1.00 69.38 240 VAL A N 1
ATOM 1871 C CA . VAL A 1 240 ? 30.386 -1.641 -51.614 1.00 69.38 240 VAL A CA 1
ATOM 1872 C C . VAL A 1 240 ? 29.549 -0.831 -50.623 1.00 69.38 240 VAL A C 1
ATOM 1874 O O . VAL A 1 240 ? 29.098 -1.381 -49.622 1.00 69.38 240 VAL A O 1
ATOM 1877 N N . SER A 1 241 ? 29.243 0.435 -50.924 1.00 66.44 241 SER A N 1
ATOM 1878 C CA . SER A 1 241 ? 28.354 1.263 -50.095 1.00 66.44 241 SER A CA 1
ATOM 1879 C C . SER A 1 241 ? 26.949 0.651 -49.951 1.00 66.44 241 SER A C 1
ATOM 1881 O O . SER A 1 241 ? 26.383 0.629 -48.855 1.00 66.44 241 SER A O 1
ATOM 1883 N N . ARG A 1 242 ? 26.384 0.084 -51.029 1.00 71.62 242 ARG A N 1
ATOM 1884 C CA . ARG A 1 242 ? 25.074 -0.597 -50.992 1.00 71.62 242 ARG A CA 1
ATOM 1885 C C . ARG A 1 242 ? 25.105 -1.903 -50.201 1.00 71.62 242 ARG A C 1
ATOM 1887 O O . ARG A 1 242 ? 24.200 -2.131 -49.403 1.00 71.62 242 ARG A O 1
ATOM 1894 N N . GLU A 1 243 ? 26.110 -2.749 -50.407 1.00 70.94 243 GLU A N 1
ATOM 1895 C CA . GLU A 1 243 ? 26.241 -4.019 -49.679 1.00 70.94 243 GLU A CA 1
ATOM 1896 C C . GLU A 1 243 ? 26.520 -3.787 -48.189 1.00 70.94 243 GLU A C 1
ATOM 1898 O O . GLU A 1 243 ? 25.940 -4.459 -47.339 1.00 70.94 243 GLU A O 1
ATOM 1903 N N . PHE A 1 244 ? 27.295 -2.756 -47.846 1.00 65.19 244 PHE A N 1
ATOM 1904 C CA . PHE A 1 244 ? 27.510 -2.355 -46.458 1.00 65.19 244 PHE A CA 1
ATOM 1905 C C . PHE A 1 244 ? 26.215 -1.859 -45.789 1.00 65.19 244 PHE A C 1
ATOM 1907 O O . PHE A 1 244 ? 25.912 -2.264 -44.667 1.00 65.19 244 PHE A O 1
ATOM 1914 N N . LYS A 1 245 ? 25.386 -1.066 -46.493 1.00 66.12 245 LYS A N 1
ATOM 1915 C CA . LYS A 1 245 ? 24.042 -0.681 -46.010 1.00 66.12 245 LYS A CA 1
ATOM 1916 C C . LYS A 1 245 ? 23.136 -1.895 -45.773 1.00 66.12 245 LYS A C 1
ATOM 1918 O O . LYS A 1 245 ? 22.408 -1.918 -44.786 1.00 66.12 245 LYS A O 1
ATOM 1923 N N . LYS A 1 246 ? 23.183 -2.910 -46.644 1.00 71.31 246 LYS A N 1
ATOM 1924 C CA . LYS A 1 246 ? 22.408 -4.153 -46.471 1.00 71.31 246 LYS A CA 1
ATOM 1925 C C . LYS A 1 246 ? 22.878 -4.965 -45.265 1.00 71.31 246 LYS A C 1
ATOM 1927 O O . LYS A 1 246 ? 22.043 -5.379 -44.465 1.00 71.31 246 LYS A O 1
ATOM 1932 N N . LEU A 1 247 ? 24.190 -5.159 -45.114 1.00 62.00 247 LEU A N 1
ATOM 1933 C CA . LEU A 1 247 ? 24.774 -5.903 -43.994 1.00 62.00 247 LEU A CA 1
ATOM 1934 C C . LEU A 1 247 ? 24.373 -5.278 -42.651 1.00 62.00 247 LEU A C 1
ATOM 1936 O O . LEU A 1 247 ? 23.964 -5.982 -41.738 1.00 62.00 247 LEU A O 1
ATOM 1940 N N . ILE A 1 248 ? 24.410 -3.948 -42.565 1.00 57.72 248 ILE A N 1
ATOM 1941 C CA . ILE A 1 248 ? 24.046 -3.206 -41.356 1.00 57.72 248 ILE A CA 1
ATOM 1942 C C . ILE A 1 248 ? 22.551 -3.278 -41.029 1.00 57.72 248 ILE A C 1
ATOM 1944 O O . ILE A 1 248 ? 22.208 -3.280 -39.853 1.00 57.72 248 ILE A O 1
ATOM 1948 N N . ASN A 1 249 ? 21.670 -3.349 -42.028 1.00 57.97 249 ASN A N 1
ATOM 1949 C CA . ASN A 1 249 ? 20.230 -3.532 -41.806 1.00 57.97 249 ASN A CA 1
ATOM 1950 C C . ASN A 1 249 ? 19.859 -4.976 -41.427 1.00 57.97 249 ASN A C 1
ATOM 1952 O O . ASN A 1 249 ? 18.718 -5.232 -41.053 1.00 57.97 249 ASN A O 1
ATOM 1956 N N . THR A 1 250 ? 20.801 -5.913 -41.557 1.00 64.81 250 THR A N 1
ATOM 1957 C CA . THR A 1 250 ? 20.624 -7.326 -41.192 1.00 64.81 250 THR A CA 1
ATOM 1958 C C . THR A 1 250 ? 21.107 -7.614 -39.758 1.00 64.81 250 THR A C 1
ATOM 1960 O O . THR A 1 250 ? 20.797 -8.676 -39.224 1.00 64.81 250 THR A O 1
ATOM 1963 N N . ILE A 1 251 ? 21.853 -6.681 -39.143 1.00 48.75 251 ILE A N 1
ATOM 1964 C CA . ILE A 1 251 ? 22.404 -6.745 -37.773 1.00 48.75 251 ILE A CA 1
ATOM 1965 C C . ILE A 1 251 ? 21.704 -5.722 -36.878 1.00 48.75 251 ILE A C 1
ATOM 1967 O O . ILE A 1 251 ? 21.147 -6.155 -35.852 1.00 48.75 251 ILE A O 1
#

Solvent-accessible surface area (backbone atoms only — not comparable to full-atom values): 13952 Å² total; per-residue (Å²): 132,85,77,86,75,81,67,64,44,61,40,49,52,52,30,59,77,73,39,45,67,64,51,48,52,53,49,63,73,41,61,72,64,34,70,86,96,36,65,40,53,63,61,79,79,41,79,82,76,75,87,68,98,60,59,73,68,55,53,45,53,54,43,53,51,50,44,52,35,36,51,50,52,50,57,49,44,70,62,45,52,62,54,52,52,52,50,53,52,51,44,54,52,51,33,52,53,17,50,49,42,28,51,52,24,49,54,49,51,61,52,50,74,75,43,99,63,62,73,67,60,56,52,53,36,52,51,46,25,51,51,16,47,53,50,31,52,53,35,35,56,55,53,38,78,50,94,78,66,100,75,16,54,55,56,54,49,51,53,50,51,53,52,43,55,51,40,51,53,51,40,53,53,46,52,51,51,47,50,51,52,54,49,54,53,50,52,51,52,50,51,49,52,50,52,53,52,50,52,50,53,51,51,51,52,51,48,55,52,49,55,55,51,50,54,53,63,73,68,72,82,64,60,72,78,54,50,54,52,50,52,50,49,52,52,49,52,53,48,51,54,52,52,51,53,51,55,59,76,75,106

Nearest PDB structures (foldseek):
  6z6f-assembly1_C  TM=5.817E-01  e=1.559E+00  Saccharomyces cerevisiae S288C
  8i4v-assembly1_B  TM=2.919E-01  e=2.152E+00  Saccharomyces cerevisiae S288C
  3vkg-assembly2_A  TM=2.914E-01  e=2.152E+00  Dictyostelium discoideum

Secondary structure (DSSP, 8-state):
-------HHHHHHHHHHH-HHHHHHHHHHHTT---TT-S-GGGGGSTT----S--HHHHHHHHHHHHHHHHHHHHHHHHHHHHHHHHHHHHHHHHHHHHHHHHHHHHHHHHHHHTT--HHHHHHHHHHHHHHHHHHHHHHHHHT-SS--S--HHHHHHHHHHHHHHHHHHHHHHHHHHHHHHHHHHHHHHHHHHHHHHHHHHHHHHHHHHHHHHHHHHTT-S-HHHHHHHHHHHHHHHHHHHHHHHHHHH-

Radius of gyration: 39.02 Å; Cα contacts (8 Å, |Δi|>4): 150; chains: 1; bounding box: 74×41×130 Å